Protein AF-A0A8D8CMD6-F1 (afdb_monomer_lite)

Foldseek 3Di:
DDQLPLFLDADDPCLLQAPPLPPDPQSLVSFWKKKKWQAADLDPVCVFQVVQLVLLLSNFFFNFKAFFDPVPQPCNVLCNLQNIGMIITTGSDNVSLVSCQVHQQQPFFLQTGMHIGGQADWDFADQLFKWKKFFDPVPLNCDQSNLVVLLLVQLPHPVWAWRAWADLDSGIIMTGTPHNVSRVSSQVRVCPPPGIHIDRDDPGDTRGNHHCVVCSVVVVVVCVVDVCSSVRGHDPQSSVCSNVSHRRPRPSVRVPNNPSPSVCPVLVVQLVVLLVVLVVLLVVLLVVCVVVVHDSVVLCVVCVVSVVVSSVVSSDDDDDDDDDPDDDDDPPSVVSVVVSVVVVVVVVVVVVVD

InterPro domains:
  IPR035979 RNA-binding domain superfamily [SSF54928] (87-189)

Radius of gyration: 27.75 Å; chains: 1; bounding box: 46×58×87 Å

Sequence (354 aa):
MAQVPARNPKYSAADLWPPGSKDRDFPPAAFFPVYVGNFLCQQRAELVARVQQYFASKGLLARMVFVRSAQNDPFQSYQDKTKLYDCLVYLTRQRDAQDAVKYLHRDKYYGHRLNVFPGRVPQFFDPAKSVQYTIRKHSGSVTEQVLENELVQSSGGSTTVVVCTVKHSQQEAFVEFSDPASMERAIQRGSGLCSVRPGHMDSNQPRQRFLEQHVQSEMMFHITANPRFMFLMPEGAILEALYKGIRPPVWEEWKVDQIDTTRDLRGRKQEKRVKRLARKAIRKVEKKAAKRGLSVRRWRDRFPEVDEEYLEAASGEPILYVRSSGRRESSKYDDLYNLGLEYIAKKWRSKLQR

Organism: Culex pipiens (NCBI:txid7175)

pLDDT: mean 78.73, std 18.66, range [31.44, 98.62]

Structure (mmCIF, N/CA/C/O backbone):
data_AF-A0A8D8CMD6-F1
#
_entry.id   AF-A0A8D8CMD6-F1
#
loop_
_atom_site.group_PDB
_atom_site.id
_atom_site.type_symbol
_atom_site.label_atom_id
_atom_site.label_alt_id
_atom_site.label_comp_id
_atom_site.label_asym_id
_atom_site.label_entity_id
_atom_site.label_seq_id
_atom_site.pdbx_PDB_ins_code
_atom_site.Cartn_x
_atom_site.Cartn_y
_atom_site.Cartn_z
_atom_site.occupancy
_atom_site.B_iso_or_equiv
_atom_site.auth_seq_id
_atom_site.auth_comp_id
_atom_site.auth_asym_id
_atom_site.auth_atom_id
_atom_site.pdbx_PDB_model_num
ATOM 1 N N . MET A 1 1 ? 9.136 -13.415 8.663 1.00 47.16 1 MET A N 1
ATOM 2 C CA . MET A 1 1 ? 8.605 -12.961 7.358 1.00 47.16 1 MET A CA 1
ATOM 3 C C . MET A 1 1 ? 9.513 -13.499 6.270 1.00 47.16 1 MET A C 1
ATOM 5 O O . MET A 1 1 ? 10.718 -13.533 6.494 1.00 47.16 1 MET A O 1
ATOM 9 N N . ALA A 1 2 ? 8.961 -13.958 5.146 1.00 49.88 2 ALA A N 1
ATOM 10 C CA . ALA A 1 2 ? 9.773 -14.429 4.030 1.00 49.88 2 ALA A CA 1
ATOM 11 C C . ALA A 1 2 ? 10.482 -13.226 3.394 1.00 49.88 2 ALA A C 1
ATOM 13 O O . ALA A 1 2 ? 9.823 -12.300 2.930 1.00 49.88 2 ALA A O 1
ATOM 14 N N . GLN A 1 3 ? 11.815 -13.209 3.411 1.00 55.88 3 GLN A N 1
ATOM 15 C CA . GLN A 1 3 ? 12.556 -12.220 2.636 1.00 55.88 3 GLN A CA 1
ATOM 16 C C . GLN A 1 3 ? 12.290 -12.479 1.152 1.00 55.88 3 GLN A C 1
ATOM 18 O O . GLN A 1 3 ? 12.264 -13.638 0.728 1.00 55.88 3 GLN A O 1
ATOM 23 N N . VAL A 1 4 ? 12.119 -11.409 0.365 1.00 60.41 4 VAL A N 1
ATOM 24 C CA . VAL A 1 4 ? 12.252 -11.515 -1.093 1.00 60.41 4 VAL A CA 1
ATOM 25 C C . VAL A 1 4 ? 13.582 -12.231 -1.331 1.00 60.41 4 VAL A C 1
ATOM 27 O O . VAL A 1 4 ? 14.594 -11.772 -0.775 1.00 60.41 4 VAL A O 1
ATOM 30 N N . PRO A 1 5 ? 13.602 -13.353 -2.077 1.00 64.00 5 PRO A N 1
ATOM 31 C CA . PRO A 1 5 ? 14.829 -14.070 -2.374 1.00 64.00 5 PRO A CA 1
ATOM 32 C C . PRO A 1 5 ? 15.896 -13.069 -2.799 1.00 64.00 5 PRO A C 1
ATOM 34 O O . PRO A 1 5 ? 15.575 -12.070 -3.447 1.00 64.00 5 PRO A O 1
ATOM 37 N N . ALA A 1 6 ? 17.157 -13.307 -2.440 1.00 60.16 6 ALA A N 1
ATOM 38 C CA . ALA A 1 6 ? 18.283 -12.511 -2.922 1.00 60.16 6 ALA A CA 1
ATOM 39 C C . ALA A 1 6 ? 18.509 -12.766 -4.421 1.00 60.16 6 ALA A C 1
ATOM 41 O O . ALA A 1 6 ? 19.532 -13.272 -4.862 1.00 60.16 6 ALA A O 1
ATOM 42 N N . ARG A 1 7 ? 17.493 -12.469 -5.222 1.00 62.84 7 ARG A N 1
ATOM 43 C CA . ARG A 1 7 ? 17.585 -12.297 -6.647 1.00 62.84 7 ARG A CA 1
ATOM 44 C C . ARG A 1 7 ? 17.805 -10.819 -6.808 1.00 62.84 7 ARG A C 1
ATOM 46 O O . ARG A 1 7 ? 16.923 -10.021 -6.520 1.00 62.84 7 ARG A O 1
ATOM 53 N N . ASN A 1 8 ? 19.008 -10.476 -7.223 1.00 68.94 8 ASN A N 1
ATOM 54 C CA . ASN A 1 8 ? 19.262 -9.165 -7.767 1.00 68.94 8 ASN A CA 1
ATOM 55 C C . ASN A 1 8 ? 19.255 -9.347 -9.284 1.00 68.94 8 ASN A C 1
ATOM 57 O O . ASN A 1 8 ? 20.320 -9.532 -9.880 1.00 68.94 8 ASN A O 1
ATOM 61 N N . PRO A 1 9 ? 18.063 -9.454 -9.905 1.00 76.50 9 PRO A N 1
ATOM 62 C CA . PRO A 1 9 ? 17.990 -9.611 -11.341 1.00 76.50 9 PRO A CA 1
ATOM 63 C C . PRO A 1 9 ? 18.726 -8.441 -11.983 1.00 76.50 9 PRO A C 1
ATOM 65 O O . PRO A 1 9 ? 18.484 -7.282 -11.654 1.00 76.50 9 PRO A O 1
ATOM 68 N N . LYS A 1 10 ? 19.644 -8.754 -12.893 1.00 85.50 10 LYS A N 1
ATOM 69 C CA . LYS A 1 10 ? 20.297 -7.736 -13.701 1.00 85.50 10 LYS A CA 1
ATOM 70 C C . LYS A 1 10 ? 19.268 -7.214 -14.701 1.00 85.50 10 LYS A C 1
ATOM 72 O O . LYS A 1 10 ? 18.705 -7.996 -15.477 1.00 85.50 10 LYS A O 1
ATOM 77 N N . TYR A 1 11 ? 18.980 -5.922 -14.633 1.00 91.19 11 TYR A N 1
ATOM 78 C CA . TYR A 1 11 ? 18.146 -5.247 -15.622 1.00 91.19 11 TYR A CA 1
ATOM 79 C C . TYR A 1 11 ? 19.024 -4.622 -16.709 1.00 91.19 11 TYR A C 1
ATOM 81 O O . TYR A 1 11 ? 20.227 -4.427 -16.540 1.00 91.19 11 TYR A O 1
ATOM 89 N N . SER A 1 12 ? 18.405 -4.304 -17.831 1.00 89.62 12 SER A N 1
ATOM 90 C CA . SER A 1 12 ? 19.006 -3.638 -18.977 1.00 89.62 12 SER A CA 1
ATOM 91 C C . SER A 1 12 ? 18.074 -2.539 -19.484 1.00 89.62 12 SER A C 1
ATOM 93 O O . SER A 1 12 ? 16.899 -2.487 -19.117 1.00 89.62 12 SER A O 1
ATOM 95 N N . ALA A 1 13 ? 18.570 -1.686 -20.381 1.00 86.94 13 ALA A N 1
ATOM 96 C CA . ALA A 1 13 ? 17.737 -0.673 -21.029 1.00 86.94 13 ALA A CA 1
ATOM 97 C C . ALA A 1 13 ? 16.542 -1.280 -21.791 1.00 86.94 13 ALA A C 1
ATOM 99 O O . ALA A 1 13 ? 15.489 -0.650 -21.873 1.00 86.94 13 ALA A O 1
ATOM 100 N N . ALA A 1 14 ? 16.677 -2.511 -22.298 1.00 86.81 14 ALA A N 1
ATOM 101 C CA . ALA A 1 14 ? 15.591 -3.229 -22.963 1.00 86.81 14 ALA A CA 1
ATOM 102 C C . ALA A 1 14 ? 14.460 -3.605 -21.991 1.00 86.81 14 ALA A C 1
ATOM 104 O O . ALA A 1 14 ? 13.294 -3.587 -22.369 1.00 86.81 14 ALA A O 1
ATOM 105 N N . ASP A 1 15 ? 14.776 -3.872 -20.720 1.00 87.75 15 ASP A N 1
ATOM 106 C CA . ASP A 1 15 ? 13.765 -4.211 -19.714 1.00 87.75 15 ASP A CA 1
ATOM 107 C C . ASP A 1 15 ? 12.862 -3.026 -19.365 1.00 87.75 15 ASP A C 1
ATOM 109 O O . ASP A 1 15 ? 11.740 -3.230 -18.919 1.00 87.75 15 ASP A O 1
ATOM 113 N N . LEU A 1 16 ? 13.298 -1.781 -19.580 1.00 86.56 16 LEU A N 1
ATOM 114 C CA . LEU A 1 16 ? 12.446 -0.610 -19.340 1.00 86.56 16 LEU A CA 1
ATOM 115 C C . LEU A 1 16 ? 11.226 -0.551 -20.266 1.00 86.56 16 LEU A C 1
ATOM 117 O O . LEU A 1 16 ? 10.271 0.167 -19.956 1.00 86.56 16 LEU A O 1
ATOM 121 N N . TRP A 1 17 ? 11.273 -1.277 -21.384 1.00 87.56 17 TRP A N 1
ATOM 122 C CA . TRP A 1 17 ? 10.255 -1.283 -22.424 1.00 87.56 17 TRP A CA 1
ATOM 123 C C . TRP A 1 17 ? 9.984 -2.716 -22.881 1.00 87.56 17 TRP A C 1
ATOM 125 O O . TRP A 1 17 ? 10.569 -3.171 -23.868 1.00 87.56 17 TRP A O 1
ATOM 135 N N . PRO A 1 18 ? 9.102 -3.440 -22.171 1.00 84.06 18 PRO A N 1
ATOM 136 C CA . PRO A 1 18 ? 8.695 -4.774 -22.581 1.00 84.06 18 PRO A CA 1
ATOM 137 C C . PRO A 1 18 ? 8.164 -4.778 -24.026 1.00 84.06 18 PRO A C 1
ATOM 139 O O . PRO A 1 18 ? 7.554 -3.791 -24.456 1.00 84.06 18 PRO A O 1
ATOM 142 N N . PRO A 1 19 ? 8.352 -5.873 -24.787 1.00 79.75 19 PRO A N 1
ATOM 143 C CA . PRO A 1 19 ? 7.885 -5.960 -26.167 1.00 79.75 19 PRO A CA 1
ATOM 144 C C . PRO A 1 19 ? 6.410 -5.563 -26.324 1.00 79.75 19 PRO A C 1
ATOM 146 O O . PRO A 1 19 ? 5.540 -6.023 -25.583 1.00 79.75 19 PRO A O 1
ATOM 149 N N . GLY A 1 20 ? 6.129 -4.701 -27.303 1.00 75.06 20 GLY A N 1
ATOM 150 C CA . GLY A 1 20 ? 4.782 -4.196 -27.575 1.00 75.06 20 GLY A CA 1
ATOM 151 C C . GLY A 1 20 ? 4.333 -3.032 -26.686 1.00 75.06 20 GLY A C 1
ATOM 152 O O . GLY A 1 20 ? 3.164 -2.673 -26.728 1.00 75.06 20 GLY A O 1
ATOM 153 N N . SER A 1 21 ? 5.215 -2.415 -25.893 1.00 76.75 21 SER A N 1
ATOM 154 C CA . SER A 1 21 ? 4.857 -1.247 -25.072 1.00 76.75 21 SER A CA 1
ATOM 155 C C . SER A 1 21 ? 4.596 0.038 -25.864 1.00 76.75 21 SER A C 1
ATOM 157 O O . SER A 1 21 ? 4.011 0.962 -25.314 1.00 76.75 21 SER A O 1
ATOM 159 N N . LYS A 1 22 ? 5.079 0.143 -27.109 1.00 69.50 22 LYS A N 1
ATOM 160 C CA . LYS A 1 22 ? 4.983 1.366 -27.931 1.00 69.50 22 LYS A CA 1
ATOM 161 C C . LYS A 1 22 ? 3.847 1.333 -28.960 1.00 69.50 22 LYS A C 1
ATOM 163 O O . LYS A 1 22 ? 3.336 2.390 -29.300 1.00 69.50 22 LYS A O 1
ATOM 168 N N . ASP A 1 23 ? 3.417 0.140 -29.369 1.00 67.62 23 ASP A N 1
ATOM 169 C CA . ASP A 1 23 ? 2.525 -0.067 -30.522 1.00 67.62 23 ASP A CA 1
ATOM 170 C C . ASP A 1 23 ? 1.131 -0.580 -30.109 1.00 67.62 23 ASP A C 1
ATOM 172 O O . ASP A 1 23 ? 0.481 -1.321 -30.841 1.00 67.62 23 ASP A O 1
ATOM 176 N N . ARG A 1 24 ? 0.684 -0.247 -28.891 1.00 71.81 24 ARG A N 1
ATOM 177 C CA . ARG A 1 24 ? -0.609 -0.677 -28.333 1.00 71.81 24 ARG A CA 1
ATOM 178 C C . ARG A 1 24 ? -1.537 0.505 -28.108 1.00 71.81 24 ARG A C 1
ATOM 180 O O . ARG A 1 24 ? -1.098 1.536 -27.609 1.00 71.81 24 ARG A O 1
ATOM 187 N N . ASP A 1 25 ? -2.834 0.268 -28.295 1.00 83.88 25 ASP A N 1
ATOM 188 C CA . ASP A 1 25 ? -3.904 1.206 -27.916 1.00 83.88 25 ASP A CA 1
ATOM 189 C C . ASP A 1 25 ? -3.892 1.526 -26.414 1.00 83.88 25 ASP A C 1
ATOM 191 O O . ASP A 1 25 ? -4.262 2.615 -25.983 1.00 83.88 25 ASP A O 1
ATOM 195 N N . PHE A 1 26 ? -3.421 0.569 -25.608 1.00 87.38 26 PHE A N 1
ATOM 196 C CA . PHE A 1 26 ? -3.172 0.731 -24.181 1.00 87.38 26 PHE A CA 1
ATOM 197 C C . PHE A 1 26 ? -1.718 0.345 -23.855 1.00 87.38 26 PHE A C 1
ATOM 199 O O . PHE A 1 26 ? -1.449 -0.810 -23.503 1.00 87.38 26 PHE A O 1
ATOM 206 N N . PRO A 1 27 ? -0.758 1.285 -23.962 1.00 87.62 27 PRO A N 1
ATOM 207 C CA . PRO A 1 27 ? 0.662 1.039 -23.687 1.00 87.62 27 PRO A CA 1
ATOM 208 C C . PRO A 1 27 ? 0.964 0.367 -22.330 1.00 87.62 27 PRO A C 1
ATOM 210 O O . PRO A 1 27 ? 1.815 -0.530 -22.294 1.00 87.62 27 PRO A O 1
ATOM 213 N N . PRO A 1 28 ? 0.262 0.692 -21.217 1.00 91.06 28 PRO A N 1
ATOM 214 C CA . PRO A 1 28 ? 0.476 0.023 -19.930 1.00 91.06 28 PRO A CA 1
ATOM 215 C C . PRO A 1 28 ? 0.213 -1.494 -19.943 1.00 91.06 28 PRO A C 1
ATOM 217 O O . PRO A 1 28 ? 0.763 -2.214 -19.107 1.00 91.06 28 PRO A O 1
ATOM 220 N N . ALA A 1 29 ? -0.544 -2.015 -20.920 1.00 91.50 29 ALA A N 1
ATOM 221 C CA . ALA A 1 29 ? -0.814 -3.449 -21.054 1.00 91.50 29 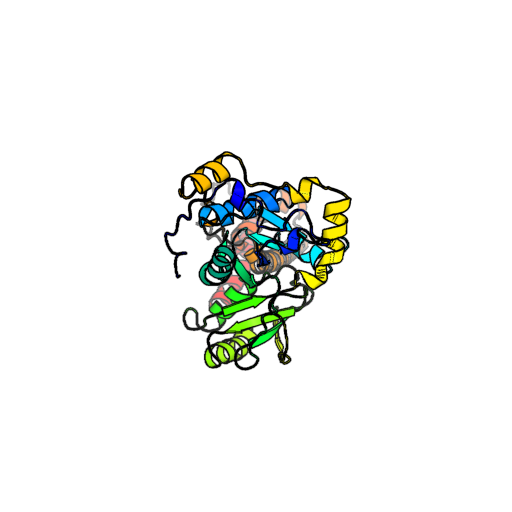ALA A CA 1
ATOM 222 C C . ALA A 1 29 ? 0.456 -4.303 -21.209 1.00 91.50 29 ALA A C 1
ATOM 224 O O . ALA A 1 29 ? 0.442 -5.481 -20.855 1.00 91.50 29 ALA A O 1
ATOM 225 N N . ALA A 1 30 ? 1.541 -3.732 -21.745 1.00 92.31 30 ALA A N 1
ATOM 226 C CA . ALA A 1 30 ? 2.814 -4.434 -21.919 1.00 92.31 30 ALA A CA 1
ATOM 227 C C . ALA A 1 30 ? 3.557 -4.683 -20.593 1.00 92.31 30 ALA A C 1
ATOM 229 O O . ALA A 1 30 ? 4.476 -5.496 -20.538 1.00 92.31 30 ALA A O 1
ATOM 230 N N . PHE A 1 31 ? 3.159 -3.997 -19.522 1.00 94.62 31 PHE A N 1
ATOM 231 C CA . PHE A 1 31 ? 3.740 -4.132 -18.192 1.00 94.62 31 PHE A CA 1
ATOM 232 C C . PHE A 1 31 ? 2.899 -5.060 -17.308 1.00 94.62 31 PHE A C 1
ATOM 234 O O . PHE A 1 31 ? 1.813 -5.517 -17.681 1.00 94.62 31 PHE A O 1
ATOM 241 N N . PHE A 1 32 ? 3.397 -5.327 -16.101 1.00 96.69 32 PHE A N 1
ATOM 242 C CA . PHE A 1 32 ? 2.775 -6.228 -15.133 1.00 96.69 32 PHE A CA 1
ATOM 243 C C . PHE A 1 32 ? 2.362 -5.443 -13.880 1.00 96.69 32 PHE A C 1
ATOM 245 O O . PHE A 1 32 ? 3.193 -5.223 -12.996 1.00 96.69 32 PHE A O 1
ATOM 252 N N . PRO A 1 33 ? 1.105 -4.965 -13.803 1.00 97.75 33 PRO A N 1
ATOM 253 C CA . PRO A 1 33 ? 0.641 -4.149 -12.695 1.00 97.75 33 PRO A CA 1
ATOM 254 C C . PRO A 1 33 ? 0.417 -4.979 -11.435 1.00 97.75 33 PRO A C 1
ATOM 256 O O . PRO A 1 33 ? -0.160 -6.070 -11.460 1.00 97.75 33 PRO A O 1
ATOM 259 N N . VAL A 1 34 ? 0.793 -4.392 -10.309 1.00 98.56 34 VAL A N 1
ATOM 260 C CA . VAL A 1 34 ? 0.505 -4.870 -8.961 1.00 98.56 34 VAL A CA 1
ATOM 261 C C . VAL A 1 34 ? -0.226 -3.755 -8.225 1.00 98.56 34 VAL A C 1
ATOM 263 O O . VAL A 1 34 ? 0.218 -2.610 -8.221 1.00 98.56 34 VAL A O 1
ATOM 266 N N . TYR A 1 35 ? -1.360 -4.076 -7.616 1.00 98.62 35 TYR A N 1
ATOM 267 C CA . TYR A 1 35 ? -2.055 -3.172 -6.711 1.00 98.62 35 TYR A CA 1
ATOM 268 C C . TYR A 1 35 ? -1.304 -3.116 -5.385 1.00 98.62 35 TYR A C 1
ATOM 270 O O . TYR A 1 35 ? -1.018 -4.158 -4.793 1.00 98.62 35 TYR A O 1
ATOM 278 N N . VAL A 1 36 ? -1.018 -1.905 -4.920 1.00 98.50 36 VAL A N 1
ATOM 279 C CA . VAL A 1 36 ? -0.417 -1.634 -3.617 1.00 98.50 36 VAL A CA 1
ATOM 280 C C . VAL A 1 36 ? -1.350 -0.709 -2.863 1.00 98.50 36 VAL A C 1
ATOM 282 O O . VAL A 1 36 ? -1.613 0.401 -3.319 1.00 98.50 36 VAL A O 1
ATOM 285 N N . GLY A 1 37 ? -1.832 -1.160 -1.711 1.00 97.00 37 GLY A N 1
ATOM 286 C CA . GLY A 1 37 ? -2.630 -0.360 -0.796 1.00 97.00 37 GLY A CA 1
ATOM 287 C C . GLY A 1 37 ? -1.973 -0.196 0.566 1.00 97.00 37 GLY A C 1
ATOM 288 O O . GLY A 1 37 ? -1.081 -0.964 0.942 1.00 97.00 37 GLY A O 1
ATOM 289 N N . ASN A 1 38 ? -2.471 0.788 1.317 1.00 95.69 38 ASN A N 1
ATOM 290 C CA . ASN A 1 38 ? -1.984 1.148 2.654 1.00 95.69 38 ASN A CA 1
ATOM 291 C C . ASN A 1 38 ? -0.526 1.665 2.661 1.00 95.69 38 ASN A C 1
ATOM 293 O O . ASN A 1 38 ? 0.214 1.436 3.617 1.00 95.69 38 ASN A O 1
ATOM 297 N N . PHE A 1 39 ? -0.095 2.347 1.592 1.00 97.06 39 PHE A N 1
ATOM 298 C CA . PHE A 1 39 ? 1.260 2.894 1.483 1.00 97.06 39 PHE A CA 1
ATOM 299 C C . PHE A 1 39 ? 1.336 4.301 2.094 1.00 97.06 39 PHE A C 1
ATOM 301 O O . PHE A 1 39 ? 0.710 5.233 1.585 1.00 97.06 39 PHE A O 1
ATOM 308 N N . LEU A 1 40 ? 2.091 4.471 3.185 1.00 95.12 40 LEU A N 1
ATOM 309 C CA . LEU A 1 40 ? 2.201 5.752 3.894 1.00 95.12 40 LEU A CA 1
ATOM 310 C C . LEU A 1 40 ? 3.090 6.753 3.141 1.00 95.12 40 LEU A C 1
ATOM 312 O O . LEU A 1 40 ? 4.261 6.495 2.913 1.00 95.12 40 LEU A O 1
ATOM 316 N N . CYS A 1 41 ? 2.592 7.941 2.812 1.00 94.50 41 CYS A N 1
ATOM 317 C CA . CYS A 1 41 ? 3.413 8.986 2.201 1.00 94.50 41 CYS A CA 1
ATOM 318 C C . CYS A 1 41 ? 2.979 10.385 2.652 1.00 94.50 41 CYS A C 1
ATOM 320 O O . CYS A 1 41 ? 1.907 10.863 2.299 1.00 94.50 41 CYS A O 1
ATOM 322 N N . GLN A 1 42 ? 3.811 11.088 3.422 1.00 91.88 42 GLN A N 1
ATOM 323 C CA . GLN A 1 42 ? 3.417 12.389 3.984 1.00 91.88 42 GLN A CA 1
ATOM 324 C C . GLN A 1 42 ? 3.062 13.418 2.899 1.00 91.88 42 GLN A C 1
ATOM 326 O O . GLN A 1 42 ? 2.065 14.138 3.016 1.00 91.88 42 GLN A O 1
ATOM 331 N N . GLN A 1 43 ? 3.843 13.436 1.818 1.00 91.62 43 GLN A N 1
ATOM 332 C CA . GLN A 1 43 ? 3.659 14.332 0.685 1.00 91.62 43 GLN A CA 1
ATOM 333 C C . GLN A 1 43 ? 3.260 13.543 -0.559 1.00 91.62 43 GLN A C 1
ATOM 335 O O . GLN A 1 43 ? 4.063 12.810 -1.125 1.00 91.62 43 GLN A O 1
ATOM 340 N N . ARG A 1 44 ? 2.029 13.738 -1.044 1.00 90.00 44 ARG A N 1
ATOM 341 C CA . ARG A 1 44 ? 1.521 13.016 -2.223 1.00 90.00 44 ARG A CA 1
ATOM 342 C C . ARG A 1 44 ? 2.385 13.214 -3.475 1.00 90.00 44 ARG A C 1
ATOM 344 O O . ARG A 1 44 ? 2.489 12.297 -4.280 1.00 90.00 44 ARG A O 1
ATOM 351 N N . ALA A 1 45 ? 3.013 14.381 -3.627 1.00 91.50 45 ALA A N 1
ATOM 352 C CA . ALA A 1 45 ? 3.918 14.667 -4.740 1.00 91.50 45 ALA A CA 1
ATOM 353 C C . ALA A 1 45 ? 5.147 13.735 -4.768 1.00 91.50 45 ALA A C 1
ATOM 355 O O . ALA A 1 45 ? 5.652 13.429 -5.844 1.00 91.50 45 ALA A O 1
ATOM 356 N N . GLU A 1 46 ? 5.587 13.230 -3.611 1.00 93.62 46 GLU A N 1
ATOM 357 C CA . GLU A 1 46 ? 6.709 12.290 -3.500 1.00 93.62 46 GLU A CA 1
ATOM 358 C C . GLU A 1 46 ? 6.289 10.823 -3.684 1.00 93.62 46 GLU A C 1
ATOM 360 O O . GLU A 1 46 ? 7.150 9.951 -3.790 1.00 93.62 46 GLU A O 1
ATOM 365 N N . LEU A 1 47 ? 4.984 10.519 -3.722 1.00 94.19 47 LEU A N 1
ATOM 366 C CA . LEU A 1 47 ? 4.466 9.148 -3.650 1.00 94.19 47 LEU A CA 1
ATOM 367 C C . LEU A 1 47 ? 5.065 8.232 -4.723 1.00 94.19 47 LEU A C 1
ATOM 369 O O . LEU A 1 47 ? 5.489 7.123 -4.409 1.00 94.19 47 LEU A O 1
ATOM 373 N N . VAL A 1 48 ? 5.152 8.704 -5.969 1.00 94.12 48 VAL A N 1
ATOM 374 C CA . VAL A 1 48 ? 5.739 7.935 -7.079 1.00 94.12 48 VAL A CA 1
ATOM 375 C C . VAL A 1 48 ? 7.193 7.565 -6.776 1.00 94.12 48 VAL A C 1
ATOM 377 O O . VAL A 1 48 ? 7.549 6.389 -6.844 1.00 94.12 48 VAL A O 1
ATOM 380 N N . ALA A 1 49 ? 8.009 8.545 -6.378 1.00 94.12 49 ALA A N 1
ATOM 381 C CA . ALA A 1 49 ? 9.422 8.337 -6.076 1.00 94.12 49 ALA A CA 1
ATOM 382 C C . ALA A 1 49 ? 9.613 7.407 -4.867 1.00 94.12 49 ALA A C 1
ATOM 384 O O . ALA A 1 49 ? 10.428 6.488 -4.921 1.00 94.12 49 ALA A O 1
ATOM 385 N N . ARG A 1 50 ? 8.816 7.579 -3.803 1.00 95.31 50 ARG A N 1
ATOM 386 C CA . ARG A 1 50 ? 8.871 6.741 -2.591 1.00 95.31 50 ARG A CA 1
ATOM 387 C C . ARG A 1 50 ? 8.477 5.293 -2.868 1.00 95.31 50 ARG A C 1
ATOM 389 O O . ARG A 1 50 ? 9.122 4.378 -2.359 1.00 95.31 50 ARG A O 1
ATOM 396 N N . VAL A 1 51 ? 7.455 5.070 -3.693 1.00 96.56 51 VAL A N 1
ATOM 397 C CA . VAL A 1 51 ? 7.063 3.722 -4.125 1.00 96.56 51 VAL A CA 1
ATOM 398 C C . VAL A 1 51 ? 8.175 3.095 -4.966 1.00 96.56 51 VAL A C 1
ATOM 400 O O . VAL A 1 51 ? 8.576 1.967 -4.689 1.00 96.56 51 VAL A O 1
ATOM 403 N N . GLN A 1 52 ? 8.736 3.819 -5.939 1.00 95.19 52 GLN A N 1
ATOM 404 C CA . GLN A 1 52 ? 9.854 3.317 -6.746 1.00 95.19 52 GLN A CA 1
ATOM 405 C C . GLN A 1 52 ? 11.074 2.965 -5.885 1.00 95.19 52 GLN A C 1
ATOM 407 O O . GLN A 1 52 ? 11.634 1.883 -6.040 1.00 95.19 52 GLN A O 1
ATOM 412 N N . GLN A 1 53 ? 11.442 3.829 -4.938 1.00 94.62 53 GLN A N 1
ATOM 413 C CA . GLN A 1 53 ? 12.508 3.598 -3.961 1.00 94.62 53 GLN A CA 1
ATOM 414 C C . GLN A 1 53 ? 12.251 2.353 -3.105 1.00 94.62 53 GLN A C 1
ATOM 416 O O . GLN A 1 53 ? 13.145 1.519 -2.946 1.00 94.62 53 GLN A O 1
ATOM 421 N N . TYR A 1 54 ? 11.027 2.188 -2.593 1.00 95.75 54 TYR A N 1
ATOM 422 C CA . TYR A 1 54 ? 10.649 1.011 -1.817 1.00 95.75 54 TYR A CA 1
ATOM 423 C C . TYR A 1 54 ? 10.790 -0.271 -2.646 1.00 95.75 54 TYR A C 1
ATOM 425 O O . TYR A 1 54 ? 11.481 -1.191 -2.215 1.00 95.75 54 TYR A O 1
ATOM 433 N N . PHE A 1 55 ? 10.224 -0.336 -3.853 1.00 95.50 55 PHE A N 1
ATOM 434 C CA . PHE A 1 55 ? 10.351 -1.518 -4.717 1.00 95.50 55 PHE A CA 1
ATOM 435 C C . PHE A 1 55 ? 11.807 -1.786 -5.118 1.00 95.50 55 PHE A C 1
ATOM 437 O O . PHE A 1 55 ? 12.261 -2.932 -5.076 1.00 95.50 55 PHE A O 1
ATOM 444 N N . ALA A 1 56 ? 12.574 -0.738 -5.410 1.00 93.31 56 ALA A N 1
ATOM 445 C CA . ALA A 1 56 ? 13.978 -0.870 -5.757 1.00 93.31 56 ALA A CA 1
ATOM 446 C C . ALA A 1 56 ? 14.824 -1.401 -4.590 1.00 93.31 56 ALA A C 1
ATOM 448 O O . ALA A 1 56 ? 15.683 -2.251 -4.816 1.00 93.31 56 ALA A O 1
ATOM 449 N N . SER A 1 57 ? 14.535 -1.012 -3.339 1.00 92.25 57 SER A N 1
ATOM 450 C CA . SER A 1 57 ? 15.183 -1.591 -2.144 1.00 92.25 57 SER A CA 1
ATOM 451 C C . SER A 1 57 ? 14.987 -3.113 -2.039 1.00 92.25 57 SER A C 1
ATOM 453 O O . SER A 1 57 ? 15.811 -3.831 -1.469 1.00 92.25 57 SER A O 1
ATOM 455 N N . LYS A 1 58 ? 13.908 -3.629 -2.643 1.00 92.25 58 LYS A N 1
ATOM 456 C CA . LYS A 1 58 ? 13.588 -5.059 -2.734 1.00 92.25 58 LYS A CA 1
ATOM 457 C C . LYS A 1 58 ? 14.186 -5.731 -3.977 1.00 92.25 58 LYS A C 1
ATOM 459 O O . LYS A 1 58 ? 14.006 -6.933 -4.146 1.00 92.25 58 LYS A O 1
ATOM 464 N N . GLY A 1 59 ? 14.908 -4.986 -4.818 1.00 91.62 59 GLY A N 1
ATOM 465 C CA . GLY A 1 59 ? 15.488 -5.454 -6.081 1.00 91.62 59 GLY A CA 1
ATOM 466 C C . GLY A 1 59 ? 14.511 -5.462 -7.264 1.00 91.62 59 GLY A C 1
ATOM 467 O O . GLY A 1 59 ? 14.800 -6.085 -8.287 1.00 91.62 59 GLY A O 1
ATOM 468 N N . LEU A 1 60 ? 13.357 -4.799 -7.141 1.00 93.56 60 LEU A N 1
ATOM 469 C CA . LEU A 1 60 ? 12.296 -4.804 -8.149 1.00 93.56 60 LEU A CA 1
ATOM 470 C C . LEU A 1 60 ? 12.261 -3.481 -8.922 1.00 93.56 60 LEU A C 1
ATOM 472 O O . LEU A 1 60 ? 12.245 -2.403 -8.326 1.00 93.56 60 LEU A O 1
ATOM 476 N N . LEU A 1 61 ? 12.207 -3.556 -10.254 1.00 93.75 61 LEU A N 1
ATOM 477 C CA . LEU A 1 61 ? 12.142 -2.380 -11.121 1.00 93.75 61 LEU A CA 1
ATOM 478 C C . LEU A 1 61 ? 10.690 -1.925 -11.338 1.00 93.75 61 LEU A C 1
ATOM 480 O O . LEU A 1 61 ? 10.005 -2.367 -12.262 1.00 93.75 61 LEU A O 1
ATOM 484 N N . ALA A 1 62 ? 10.232 -1.006 -10.487 1.00 94.75 62 ALA A N 1
ATOM 485 C CA . ALA A 1 62 ? 8.964 -0.297 -10.657 1.00 94.75 62 ALA A CA 1
ATOM 486 C C . ALA A 1 62 ? 9.105 0.813 -11.703 1.00 94.75 62 ALA A C 1
ATOM 488 O O . ALA A 1 62 ? 9.723 1.849 -11.455 1.00 94.75 62 ALA A O 1
ATOM 489 N N . ARG A 1 63 ? 8.521 0.601 -12.885 1.00 92.19 63 ARG A N 1
ATOM 490 C CA . ARG A 1 63 ? 8.630 1.541 -14.000 1.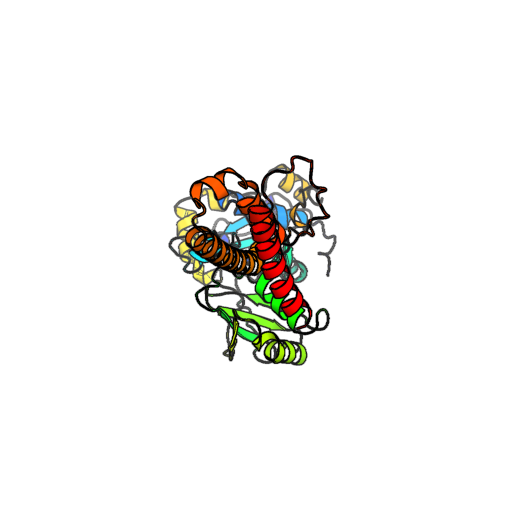00 92.19 63 ARG A CA 1
ATOM 491 C C . ARG A 1 63 ? 7.652 2.694 -13.847 1.00 92.19 63 ARG A C 1
ATOM 493 O O . ARG A 1 63 ? 8.068 3.842 -13.818 1.00 92.19 63 ARG A O 1
ATOM 500 N N . MET A 1 64 ? 6.367 2.398 -13.705 1.00 92.38 64 MET A N 1
ATOM 501 C CA . MET A 1 64 ? 5.331 3.420 -13.554 1.00 92.38 64 MET A CA 1
ATOM 502 C C . MET A 1 64 ? 4.541 3.185 -12.277 1.00 92.38 64 MET A C 1
ATOM 504 O O . MET A 1 64 ? 4.313 2.045 -11.876 1.00 92.38 64 MET A O 1
ATOM 508 N N . VAL A 1 65 ? 4.095 4.272 -11.657 1.00 95.31 65 VAL A N 1
ATOM 509 C CA . VAL A 1 65 ? 3.193 4.232 -10.507 1.00 95.31 65 VAL A CA 1
ATOM 510 C C . VAL A 1 65 ? 1.984 5.079 -10.861 1.00 95.31 65 VAL A C 1
ATOM 512 O O . VAL A 1 65 ? 2.094 6.290 -11.041 1.00 95.31 65 VAL A O 1
ATOM 515 N N . PHE A 1 66 ? 0.836 4.430 -11.001 1.00 95.19 66 PHE A N 1
ATOM 516 C CA . PHE A 1 66 ? -0.432 5.096 -11.234 1.00 95.19 66 PHE A CA 1
ATOM 517 C C . PHE A 1 66 ? -1.170 5.279 -9.913 1.00 95.19 66 PHE A C 1
ATOM 519 O O . PHE A 1 66 ? -1.428 4.313 -9.196 1.00 95.19 66 PHE A O 1
ATOM 526 N N . VAL A 1 67 ? -1.552 6.516 -9.627 1.00 93.38 67 VAL A N 1
ATOM 527 C CA . VAL A 1 67 ? -2.354 6.894 -8.464 1.00 93.38 67 VAL A CA 1
ATOM 528 C C . VAL A 1 67 ? -3.624 7.524 -9.009 1.00 93.38 67 VAL A C 1
ATOM 530 O O . VAL A 1 67 ? -3.535 8.410 -9.860 1.00 93.38 67 VAL A O 1
ATOM 533 N N . ARG A 1 68 ? -4.792 7.089 -8.531 1.00 91.62 68 ARG A N 1
ATOM 534 C CA . ARG A 1 68 ? -6.064 7.676 -8.969 1.00 91.62 68 ARG A CA 1
ATOM 535 C C . ARG A 1 68 ? -6.096 9.168 -8.657 1.00 91.62 68 ARG A C 1
ATOM 537 O O . ARG A 1 68 ? -5.566 9.614 -7.636 1.00 91.62 68 ARG A O 1
ATOM 544 N N . SER A 1 69 ? -6.700 9.944 -9.542 1.00 83.50 69 SER A N 1
ATOM 545 C CA . SER A 1 69 ? -6.911 11.374 -9.354 1.00 83.50 69 SER A CA 1
ATOM 546 C C . SER A 1 69 ? -7.939 11.638 -8.253 1.00 83.50 69 SER A C 1
ATOM 548 O O . SER A 1 69 ? -8.865 10.860 -8.020 1.00 83.50 69 SER A O 1
ATOM 550 N N . ALA A 1 70 ? -7.803 12.789 -7.593 1.00 77.69 70 ALA A N 1
ATOM 551 C CA . ALA A 1 70 ? -8.677 13.167 -6.486 1.00 77.69 70 ALA A CA 1
ATOM 552 C C . ALA A 1 70 ? -10.159 13.305 -6.877 1.00 77.69 70 ALA A C 1
ATOM 554 O O . ALA A 1 70 ? -11.029 13.157 -6.027 1.00 77.69 70 ALA A O 1
ATOM 555 N N . GLN A 1 71 ? -10.438 13.593 -8.151 1.00 76.56 71 GLN A N 1
ATOM 556 C CA . GLN A 1 71 ? -11.795 13.776 -8.669 1.00 76.56 71 GLN A CA 1
ATOM 557 C C . GLN A 1 71 ? -12.524 12.442 -8.872 1.00 76.56 71 GLN A C 1
ATOM 559 O O . GLN A 1 71 ? -13.740 12.388 -8.721 1.00 76.56 71 GLN A O 1
ATOM 564 N N . ASN A 1 72 ? -11.787 11.368 -9.168 1.00 78.19 72 ASN A N 1
ATOM 565 C CA . ASN A 1 72 ? -12.363 10.068 -9.515 1.00 78.19 72 ASN A CA 1
ATOM 566 C C . ASN A 1 72 ? -12.284 9.043 -8.374 1.00 78.19 72 ASN A C 1
ATOM 568 O O . ASN A 1 72 ? -12.850 7.953 -8.491 1.00 78.19 72 ASN A O 1
ATOM 572 N N . ASP A 1 73 ? -11.590 9.358 -7.278 1.00 83.31 73 ASP A N 1
ATOM 573 C CA . ASP A 1 73 ? -11.432 8.461 -6.136 1.00 83.31 73 ASP A CA 1
ATOM 574 C C . ASP A 1 73 ? -12.382 8.833 -4.974 1.00 83.31 73 ASP A C 1
ATOM 576 O O . ASP A 1 73 ? -12.116 9.780 -4.226 1.00 83.31 73 ASP A O 1
ATOM 580 N N . PRO A 1 74 ? -13.471 8.071 -4.740 1.00 82.62 74 PRO A N 1
ATOM 581 C CA . PRO A 1 74 ? -14.396 8.336 -3.633 1.00 82.62 74 PRO A CA 1
ATOM 582 C C . PRO A 1 74 ? -13.733 8.168 -2.256 1.00 82.62 74 PRO A C 1
ATOM 584 O O . PRO A 1 74 ? -14.222 8.684 -1.247 1.00 82.62 74 PRO A O 1
ATOM 587 N N . PHE A 1 75 ? -12.599 7.468 -2.197 1.00 87.06 75 PHE A N 1
ATOM 588 C CA . PHE A 1 75 ? -11.831 7.226 -0.985 1.00 87.06 75 PHE A CA 1
ATOM 589 C C . PHE A 1 75 ? -10.713 8.258 -0.769 1.00 87.06 75 PHE A C 1
ATOM 591 O O . PHE A 1 75 ? -10.029 8.235 0.258 1.00 87.06 75 PHE A O 1
ATOM 598 N N . GLN A 1 76 ? -10.562 9.221 -1.681 1.00 87.88 76 GLN A N 1
ATOM 599 C CA . GLN A 1 76 ? -9.520 10.244 -1.648 1.00 87.88 76 GLN A CA 1
ATOM 600 C C . GLN A 1 76 ? -9.466 11.008 -0.322 1.00 87.88 76 GLN A C 1
ATOM 602 O O . GLN A 1 76 ? -8.405 11.163 0.281 1.00 87.88 76 GLN A O 1
ATOM 607 N N . SER A 1 77 ? -10.625 11.446 0.176 1.00 87.56 77 SER A N 1
ATOM 608 C CA . SER A 1 77 ? -10.702 12.234 1.413 1.00 87.56 77 SER A CA 1
ATOM 609 C C . SER A 1 77 ? -10.191 11.480 2.644 1.00 87.56 77 SER A C 1
ATOM 611 O O . SER A 1 77 ? -9.797 12.110 3.625 1.00 87.56 77 SER A O 1
ATOM 613 N N . TYR A 1 78 ? -10.213 10.144 2.617 1.00 88.62 78 TYR A N 1
ATOM 614 C CA . TYR A 1 78 ? -9.572 9.326 3.637 1.00 88.62 78 TYR A CA 1
ATOM 615 C C . TYR A 1 78 ? -8.060 9.280 3.419 1.00 88.62 78 TYR A C 1
ATOM 617 O O . TYR A 1 78 ? -7.327 9.594 4.354 1.00 88.62 78 TYR A O 1
ATOM 625 N N . GLN A 1 79 ? -7.608 8.969 2.198 1.00 91.44 79 GLN A N 1
ATOM 626 C CA . GLN A 1 79 ? -6.181 8.863 1.865 1.00 91.44 79 GLN A CA 1
ATOM 627 C C . GLN A 1 79 ? -5.426 10.165 2.166 1.00 91.44 79 GLN A C 1
ATOM 629 O O . GLN A 1 79 ? -4.351 10.131 2.753 1.00 91.44 79 GLN A O 1
ATOM 634 N N . ASP A 1 80 ? -6.016 11.332 1.887 1.00 89.00 80 ASP A N 1
ATOM 635 C CA . ASP A 1 80 ? -5.387 12.621 2.202 1.00 89.00 80 ASP A CA 1
ATOM 636 C C . ASP A 1 80 ? -5.301 12.902 3.707 1.00 89.00 80 ASP A C 1
ATOM 638 O O . ASP A 1 80 ? -4.379 13.594 4.149 1.00 89.00 80 ASP A O 1
ATOM 642 N N . LYS A 1 81 ? -6.251 12.391 4.502 1.00 88.00 81 LYS A N 1
ATOM 643 C CA . LYS A 1 81 ? -6.264 12.559 5.964 1.00 88.00 81 LYS A CA 1
ATOM 644 C C . LYS A 1 81 ? -5.287 11.619 6.653 1.00 88.00 81 LYS A C 1
ATOM 646 O O . LYS A 1 81 ? -4.634 12.032 7.604 1.00 88.00 81 LYS A O 1
ATOM 651 N N . THR A 1 82 ? -5.220 10.366 6.212 1.00 89.25 82 THR A N 1
ATOM 652 C CA . THR A 1 82 ? -4.363 9.337 6.816 1.00 89.25 82 THR A CA 1
ATOM 653 C C . THR A 1 82 ? -2.979 9.271 6.191 1.00 89.25 82 THR A C 1
ATOM 655 O O . THR A 1 82 ? -2.092 8.661 6.774 1.00 89.25 82 THR A O 1
ATOM 658 N N . LYS A 1 83 ? -2.794 9.896 5.022 1.00 93.50 83 LYS A N 1
ATOM 659 C CA . LYS A 1 83 ? -1.590 9.795 4.190 1.00 93.50 83 LYS A CA 1
ATOM 660 C C . LYS A 1 83 ? -1.298 8.367 3.721 1.00 93.50 83 LYS A C 1
ATOM 662 O O . LYS A 1 83 ? -0.167 8.077 3.351 1.00 93.50 83 LYS A O 1
ATOM 667 N N . LEU A 1 84 ? -2.302 7.490 3.728 1.00 94.06 84 LEU A N 1
ATOM 668 C CA . LEU A 1 84 ? -2.208 6.108 3.262 1.00 94.06 84 LEU A CA 1
ATOM 669 C C . LEU A 1 84 ? -2.837 6.023 1.880 1.00 94.06 84 LEU A C 1
ATOM 671 O O . LEU A 1 84 ? -4.044 6.221 1.753 1.00 94.06 84 LEU A O 1
ATOM 675 N N . TYR A 1 85 ? -2.028 5.735 0.867 1.00 95.75 85 TYR A N 1
ATOM 676 C CA . TYR A 1 85 ? -2.464 5.752 -0.523 1.00 95.75 85 TYR A CA 1
ATOM 677 C C . TYR A 1 85 ? -2.529 4.362 -1.135 1.00 95.75 85 TYR A C 1
ATOM 679 O O . TYR A 1 85 ? -1.820 3.440 -0.719 1.00 95.75 85 TYR A O 1
ATOM 687 N N . ASP A 1 86 ? -3.357 4.267 -2.171 1.00 96.31 86 ASP A N 1
ATOM 688 C CA . ASP A 1 86 ? -3.372 3.141 -3.092 1.00 96.31 86 ASP A CA 1
ATOM 689 C C . ASP A 1 86 ? -2.828 3.525 -4.459 1.00 96.31 86 ASP A C 1
ATOM 691 O O . ASP A 1 86 ? -3.054 4.629 -4.960 1.00 96.31 86 ASP A O 1
ATOM 695 N N . CYS A 1 87 ? -2.172 2.572 -5.107 1.00 97.31 87 CYS A N 1
ATOM 696 C CA . CYS A 1 87 ? -1.653 2.747 -6.450 1.00 97.31 87 CYS A CA 1
ATOM 697 C C . CYS A 1 87 ? -1.567 1.421 -7.213 1.00 97.31 87 CYS A C 1
ATOM 699 O O . CYS A 1 87 ? -1.602 0.335 -6.631 1.00 97.31 87 CYS A O 1
ATOM 701 N N . LEU A 1 88 ? -1.439 1.522 -8.536 1.00 98.06 88 LEU A N 1
ATOM 702 C CA . LEU A 1 88 ? -0.954 0.432 -9.379 1.00 98.06 88 LEU A CA 1
ATOM 703 C C . LEU A 1 88 ? 0.521 0.675 -9.682 1.00 98.06 88 LEU A C 1
ATOM 705 O O . LEU A 1 88 ? 0.889 1.722 -10.214 1.00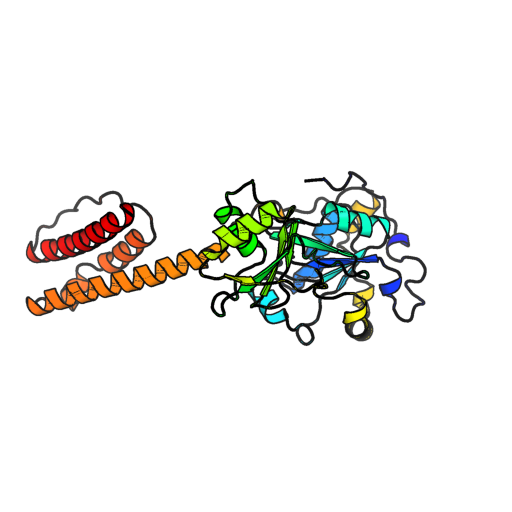 98.06 88 LEU A O 1
ATOM 709 N N . VAL A 1 89 ? 1.353 -0.307 -9.365 1.00 97.94 89 VAL A N 1
ATOM 710 C CA . VAL A 1 89 ? 2.786 -0.309 -9.646 1.00 97.94 89 VAL A CA 1
ATOM 711 C C . VAL A 1 89 ? 3.039 -1.224 -10.832 1.00 97.94 89 VAL A C 1
ATOM 713 O O . VAL A 1 89 ? 2.789 -2.425 -10.764 1.00 97.94 89 VAL A O 1
ATOM 716 N N . TYR A 1 90 ? 3.524 -0.654 -11.926 1.00 96.81 90 TYR A N 1
ATOM 717 C CA . TYR A 1 90 ? 3.810 -1.361 -13.167 1.00 96.81 90 TYR A CA 1
ATOM 718 C C . TYR A 1 90 ? 5.252 -1.842 -13.173 1.00 96.81 90 TYR A C 1
ATOM 720 O O . TYR A 1 90 ? 6.191 -1.046 -13.276 1.00 96.81 90 TYR A O 1
ATOM 728 N N . LEU A 1 91 ? 5.414 -3.156 -13.065 1.00 96.12 91 LEU A N 1
ATOM 729 C CA . LEU A 1 91 ? 6.706 -3.822 -13.130 1.00 96.12 91 LEU A CA 1
ATOM 730 C C . LEU A 1 91 ? 7.005 -4.243 -14.567 1.00 96.12 91 LEU A C 1
ATOM 732 O O . LEU A 1 91 ? 6.102 -4.481 -15.373 1.00 96.12 91 LEU A O 1
ATOM 736 N N . THR A 1 92 ? 8.290 -4.322 -14.891 1.00 93.69 92 THR A N 1
ATOM 737 C CA . THR A 1 92 ? 8.752 -4.614 -16.250 1.00 93.69 92 THR A CA 1
ATOM 738 C C . THR A 1 92 ? 8.736 -6.101 -16.588 1.00 93.69 92 THR A C 1
ATOM 740 O O . THR A 1 92 ? 8.601 -6.462 -17.754 1.00 93.69 92 THR A O 1
ATOM 743 N N . ARG A 1 93 ? 8.824 -6.982 -15.585 1.00 93.62 93 ARG A N 1
ATOM 744 C CA . ARG A 1 93 ? 8.822 -8.439 -15.768 1.00 93.62 93 ARG A CA 1
ATOM 745 C C . ARG A 1 93 ? 7.687 -9.093 -14.987 1.00 93.62 93 ARG A C 1
ATOM 747 O O . ARG A 1 93 ? 7.410 -8.740 -13.843 1.00 93.62 93 ARG A O 1
ATOM 754 N N . GLN A 1 94 ? 7.079 -10.122 -15.580 1.00 94.69 94 GLN A N 1
ATOM 755 C CA . GLN A 1 94 ? 5.992 -10.879 -14.950 1.00 94.69 94 GLN A CA 1
ATOM 756 C C . GLN A 1 94 ? 6.423 -11.516 -13.629 1.00 94.69 94 GLN A C 1
ATOM 758 O O . GLN A 1 94 ? 5.673 -11.519 -12.655 1.00 94.69 94 GLN A O 1
ATOM 763 N N . ARG A 1 95 ? 7.650 -12.043 -13.601 1.00 93.69 95 ARG A N 1
ATOM 764 C CA . ARG A 1 95 ? 8.223 -12.680 -12.417 1.00 93.69 95 ARG A CA 1
ATOM 765 C C . ARG A 1 95 ? 8.354 -11.704 -11.251 1.00 93.69 95 ARG A C 1
ATOM 767 O O . ARG A 1 95 ? 8.007 -12.066 -10.136 1.00 93.69 95 ARG A O 1
ATOM 774 N N . ASP A 1 96 ? 8.775 -10.471 -11.520 1.00 95.12 96 ASP A N 1
ATOM 775 C CA . ASP A 1 96 ? 8.915 -9.436 -10.492 1.00 95.12 96 ASP A CA 1
ATOM 776 C C . ASP A 1 96 ? 7.551 -9.094 -9.883 1.00 95.12 96 ASP A C 1
ATOM 778 O O . ASP A 1 96 ? 7.445 -8.902 -8.675 1.00 95.12 96 ASP A O 1
ATOM 782 N N . ALA A 1 97 ? 6.486 -9.085 -10.694 1.00 96.88 97 ALA A N 1
ATOM 783 C CA . ALA A 1 97 ? 5.120 -8.896 -10.207 1.00 96.88 97 ALA A CA 1
ATOM 784 C C . ALA A 1 97 ? 4.627 -10.061 -9.342 1.00 96.88 97 ALA A C 1
ATOM 786 O O . ALA A 1 97 ? 4.000 -9.836 -8.306 1.00 96.88 97 ALA A O 1
ATOM 787 N N . GLN A 1 98 ? 4.945 -11.299 -9.720 1.00 96.31 98 GLN A N 1
ATOM 788 C CA . GLN A 1 98 ? 4.641 -12.477 -8.903 1.00 96.31 98 GLN A CA 1
ATOM 789 C C . GLN A 1 98 ? 5.398 -12.444 -7.569 1.00 96.31 98 GLN A C 1
ATOM 791 O O . GLN A 1 98 ? 4.803 -12.684 -6.517 1.00 96.31 98 GLN A O 1
ATOM 796 N N . ASP A 1 99 ? 6.687 -12.099 -7.600 1.00 95.06 99 ASP A N 1
ATOM 797 C CA . ASP A 1 99 ? 7.521 -11.979 -6.406 1.00 95.06 99 ASP A CA 1
ATOM 798 C C . ASP A 1 99 ? 7.033 -10.826 -5.509 1.00 95.06 99 ASP A C 1
ATOM 800 O O . ASP A 1 99 ? 6.924 -11.000 -4.295 1.00 95.06 99 ASP A O 1
ATOM 804 N N . ALA A 1 100 ? 6.639 -9.683 -6.081 1.00 96.88 100 ALA A N 1
ATOM 805 C CA . ALA A 1 100 ? 6.045 -8.578 -5.330 1.00 96.88 100 ALA A CA 1
ATOM 806 C C . ALA A 1 100 ? 4.796 -9.021 -4.556 1.00 96.88 100 ALA A C 1
ATOM 808 O O . ALA A 1 100 ? 4.712 -8.813 -3.347 1.00 96.88 100 ALA A O 1
ATOM 809 N N . VAL A 1 101 ? 3.847 -9.684 -5.225 1.00 97.44 101 VAL A N 1
ATOM 810 C CA . VAL A 1 101 ? 2.621 -10.187 -4.583 1.00 97.44 101 VAL A CA 1
ATOM 811 C C . VAL A 1 101 ? 2.948 -11.210 -3.495 1.00 97.44 101 VAL A C 1
ATOM 813 O O . VAL A 1 101 ? 2.378 -11.161 -2.408 1.00 97.44 101 VAL A O 1
ATOM 816 N N . LYS A 1 102 ? 3.893 -12.118 -3.753 1.00 95.56 102 LYS A N 1
ATOM 817 C CA . LYS A 1 102 ? 4.243 -13.192 -2.818 1.00 95.56 102 LYS A CA 1
ATOM 818 C C . LYS A 1 102 ? 4.966 -12.698 -1.564 1.00 95.56 102 LYS A C 1
ATOM 820 O O . LYS A 1 102 ? 4.725 -13.228 -0.482 1.00 95.56 102 LYS A O 1
ATOM 825 N N . TYR A 1 103 ? 5.881 -11.742 -1.708 1.00 95.06 103 TYR A N 1
ATOM 826 C CA . TYR A 1 103 ? 6.826 -11.382 -0.647 1.00 95.06 103 TYR A CA 1
ATOM 827 C C . TYR A 1 103 ? 6.582 -10.003 -0.033 1.00 95.06 103 TYR A C 1
ATOM 829 O O . TYR A 1 103 ? 6.998 -9.778 1.101 1.00 95.06 103 TYR A O 1
ATOM 837 N N . LEU A 1 104 ? 5.937 -9.081 -0.754 1.00 96.56 104 LEU A N 1
ATOM 838 C CA . LEU A 1 104 ? 5.671 -7.727 -0.251 1.00 96.56 104 LEU A CA 1
ATOM 839 C C . LEU A 1 104 ? 4.267 -7.582 0.336 1.00 96.56 104 LEU A C 1
ATOM 841 O O . LEU A 1 104 ? 3.997 -6.613 1.047 1.00 96.56 104 LEU A O 1
ATOM 845 N N . HIS A 1 105 ? 3.370 -8.545 0.100 1.00 97.19 105 HIS A N 1
ATOM 846 C CA . HIS A 1 105 ? 2.094 -8.561 0.800 1.00 97.19 105 HIS A CA 1
ATOM 847 C C . HIS A 1 105 ? 2.332 -8.678 2.307 1.00 97.19 105 HIS A C 1
ATOM 849 O O . HIS A 1 105 ? 2.997 -9.597 2.784 1.00 97.19 105 HIS A O 1
ATOM 855 N N . ARG A 1 106 ? 1.766 -7.729 3.058 1.00 95.12 106 ARG A N 1
ATOM 856 C CA . ARG A 1 106 ? 1.877 -7.601 4.517 1.00 95.12 106 ARG A CA 1
ATOM 857 C C . ARG A 1 106 ? 3.283 -7.285 5.019 1.00 95.12 106 ARG A C 1
ATOM 859 O O . ARG A 1 106 ? 3.494 -7.339 6.236 1.00 95.12 106 ARG A O 1
ATOM 866 N N . ASP A 1 107 ? 4.200 -6.911 4.122 1.00 95.06 107 ASP A N 1
ATOM 867 C CA . ASP A 1 107 ? 5.468 -6.298 4.506 1.00 95.06 107 ASP A CA 1
ATOM 868 C C . ASP A 1 107 ? 5.199 -4.973 5.228 1.00 95.06 107 ASP A C 1
ATOM 870 O O . ASP A 1 107 ? 4.196 -4.294 4.975 1.00 95.06 107 ASP A O 1
ATOM 874 N N . LYS A 1 108 ? 6.072 -4.633 6.174 1.00 93.38 108 LYS A N 1
ATOM 875 C CA . LYS A 1 108 ? 5.937 -3.411 6.968 1.00 93.38 108 LYS A CA 1
ATOM 876 C C . LYS A 1 108 ? 6.594 -2.230 6.255 1.00 93.38 108 LYS A C 1
ATOM 878 O O . LYS A 1 108 ? 7.747 -2.310 5.838 1.00 93.38 108 LYS A O 1
ATOM 883 N N . TYR A 1 109 ? 5.884 -1.110 6.221 1.00 94.25 109 TYR A N 1
ATOM 884 C CA . TYR A 1 109 ? 6.363 0.172 5.727 1.00 94.25 109 TYR A CA 1
ATOM 885 C C . TYR A 1 109 ? 5.902 1.287 6.677 1.00 94.25 109 TYR A C 1
ATOM 887 O O . TYR A 1 109 ? 4.705 1.537 6.800 1.00 94.25 109 TYR A O 1
ATOM 895 N N . TYR A 1 110 ? 6.839 1.900 7.413 1.00 92.06 110 TYR A N 1
ATOM 896 C CA . TYR A 1 110 ? 6.563 2.870 8.487 1.00 92.06 110 TYR A CA 1
ATOM 897 C C . TYR A 1 110 ? 5.512 2.364 9.494 1.00 92.06 110 TYR A C 1
ATOM 899 O O . TYR A 1 110 ? 4.575 3.067 9.855 1.00 92.06 110 TYR A O 1
ATOM 907 N N . GLY A 1 111 ? 5.629 1.101 9.914 1.00 89.94 111 GLY A N 1
ATOM 908 C CA . GLY A 1 111 ? 4.693 0.471 10.853 1.00 89.94 111 GLY A CA 1
ATOM 909 C C . GLY A 1 111 ? 3.351 0.026 10.250 1.00 89.94 111 GLY A C 1
ATOM 910 O O . GLY A 1 111 ? 2.632 -0.734 10.900 1.00 89.94 111 GLY A O 1
ATOM 911 N N . HIS A 1 112 ? 3.033 0.408 9.010 1.00 92.69 112 HIS A N 1
ATOM 912 C CA . HIS A 1 112 ? 1.836 -0.037 8.294 1.00 92.69 112 HIS A CA 1
ATOM 913 C C . HIS A 1 112 ? 2.119 -1.304 7.487 1.00 92.69 112 HIS A C 1
ATOM 915 O O . HIS A 1 112 ? 3.130 -1.405 6.794 1.00 92.69 112 HIS A O 1
ATOM 921 N N . ARG A 1 113 ? 1.217 -2.285 7.550 1.00 95.06 113 ARG A N 1
ATOM 922 C CA . ARG A 1 113 ? 1.291 -3.473 6.693 1.00 95.06 113 ARG A CA 1
ATOM 923 C C . ARG A 1 113 ? 0.703 -3.197 5.315 1.00 95.06 113 ARG A C 1
ATOM 925 O O . ARG A 1 113 ? -0.483 -2.886 5.205 1.00 95.06 113 ARG A O 1
ATOM 932 N N . LEU A 1 114 ? 1.502 -3.380 4.271 1.00 97.31 114 LEU A N 1
ATOM 933 C CA . LEU A 1 114 ? 1.065 -3.176 2.891 1.00 97.31 114 LEU A CA 1
ATOM 934 C C . LEU A 1 114 ? 0.087 -4.265 2.430 1.00 97.31 114 LEU A C 1
ATOM 936 O O . LEU A 1 114 ? 0.218 -5.441 2.777 1.00 97.31 114 LEU A O 1
ATOM 940 N N . ASN A 1 115 ? -0.863 -3.894 1.578 1.00 97.81 115 ASN A N 1
ATOM 941 C CA . ASN A 1 115 ? -1.699 -4.841 0.843 1.00 97.81 115 ASN A CA 1
ATOM 942 C C . ASN A 1 115 ? -1.208 -4.892 -0.605 1.00 97.81 115 ASN A C 1
ATOM 944 O O . ASN A 1 115 ? -1.269 -3.880 -1.292 1.00 97.81 115 ASN A O 1
ATOM 948 N N . VAL A 1 116 ? -0.701 -6.041 -1.060 1.00 98.31 116 VAL A N 1
ATOM 949 C CA . VAL A 1 116 ? -0.053 -6.175 -2.370 1.00 98.31 116 VAL A CA 1
ATOM 950 C C . VAL A 1 116 ? -0.717 -7.328 -3.113 1.00 98.31 116 VAL A C 1
ATOM 952 O O . VAL A 1 116 ? -0.649 -8.468 -2.662 1.00 98.31 116 VAL A O 1
ATOM 955 N N . PHE A 1 117 ? -1.387 -7.026 -4.225 1.0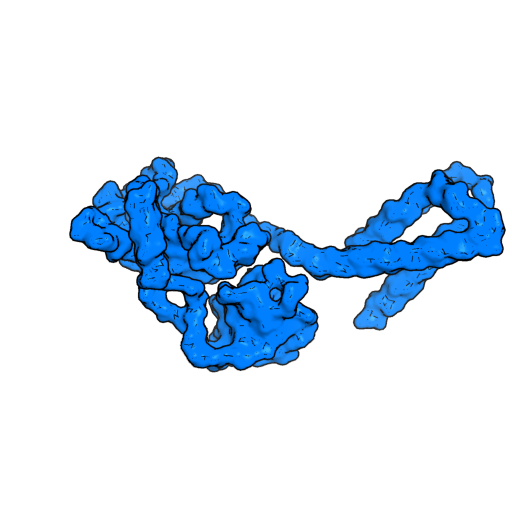0 98.38 117 PHE A N 1
ATOM 956 C CA . PHE A 1 117 ? -2.220 -7.974 -4.975 1.00 98.38 117 PHE A CA 1
ATOM 957 C C . PHE A 1 117 ? -2.026 -7.819 -6.493 1.00 98.38 117 PHE A C 1
ATOM 959 O O . PHE A 1 117 ? -1.588 -6.761 -6.944 1.00 98.38 117 PHE A O 1
ATOM 966 N N . PRO A 1 118 ? -2.367 -8.821 -7.322 1.00 98.38 118 PRO A N 1
ATOM 967 C CA . PRO A 1 118 ? -2.265 -8.704 -8.781 1.00 98.38 118 PRO A CA 1
ATOM 968 C C . PRO A 1 118 ? -3.154 -7.582 -9.339 1.00 98.38 118 PRO A C 1
ATOM 970 O O . PRO A 1 118 ? -4.354 -7.596 -9.120 1.00 98.38 118 PRO A O 1
ATOM 973 N N . GLY A 1 119 ? -2.628 -6.639 -10.126 1.00 97.94 119 GLY A N 1
ATOM 974 C CA . GLY A 1 119 ? -3.396 -5.462 -10.575 1.00 97.94 119 GLY A CA 1
ATOM 975 C C . GLY A 1 119 ? -4.539 -5.741 -11.566 1.00 97.94 119 GLY A C 1
ATOM 976 O O . GLY A 1 119 ? -5.394 -4.880 -11.765 1.00 97.94 119 GLY A O 1
ATOM 977 N N . ARG A 1 120 ? -4.562 -6.931 -12.181 1.00 97.44 120 ARG A N 1
ATOM 978 C CA . ARG A 1 120 ? -5.555 -7.350 -13.195 1.00 97.44 120 ARG A CA 1
ATOM 979 C C . ARG A 1 120 ? -6.558 -8.385 -12.700 1.00 97.44 120 ARG A C 1
ATOM 981 O O . ARG A 1 120 ? -7.652 -8.470 -13.240 1.00 97.44 120 ARG A O 1
ATOM 988 N N . VAL A 1 121 ? -6.176 -9.190 -11.711 1.00 97.00 121 VAL A N 1
ATOM 989 C CA . VAL A 1 121 ? -6.976 -10.331 -11.255 1.00 97.00 121 VAL A CA 1
ATOM 990 C C . VAL A 1 121 ? -7.541 -9.998 -9.880 1.00 97.00 121 VAL A C 1
ATOM 992 O O . VAL A 1 121 ? -6.742 -9.785 -8.962 1.00 97.00 121 VAL A O 1
ATOM 995 N N . PRO A 1 122 ? -8.875 -9.954 -9.711 1.00 96.62 122 PRO A N 1
ATOM 996 C CA . PRO A 1 122 ? -9.469 -9.693 -8.411 1.00 96.62 122 PRO A CA 1
ATOM 997 C C . PRO A 1 122 ? -9.105 -10.799 -7.420 1.00 96.62 122 PRO A C 1
ATOM 999 O O . PRO A 1 122 ? -9.164 -11.988 -7.731 1.00 96.62 122 PRO A O 1
ATOM 1002 N N . GLN A 1 123 ? -8.741 -10.393 -6.210 1.00 96.88 123 GLN A N 1
ATOM 1003 C CA . GLN A 1 123 ? -8.597 -11.265 -5.052 1.00 96.88 123 GLN A CA 1
ATOM 1004 C C . GLN A 1 123 ? -9.770 -11.024 -4.116 1.00 96.88 123 GLN A C 1
ATOM 1006 O O . GLN A 1 123 ? -10.067 -9.874 -3.800 1.00 96.88 123 GLN A O 1
ATOM 1011 N N . PHE A 1 124 ? -10.412 -12.090 -3.650 1.00 96.75 124 PHE A N 1
ATOM 1012 C CA . PHE A 1 124 ? -11.585 -12.002 -2.783 1.00 96.75 124 PHE A CA 1
ATOM 1013 C C . PHE A 1 124 ? -11.259 -12.443 -1.358 1.00 96.75 124 PHE A C 1
ATOM 1015 O O . PHE A 1 124 ? -10.301 -13.181 -1.110 1.00 96.75 124 PHE A O 1
ATOM 1022 N N . PHE A 1 125 ? -12.025 -11.934 -0.403 1.00 96.00 125 PHE A N 1
ATOM 1023 C CA . PHE A 1 125 ? -12.011 -12.436 0.964 1.00 96.00 125 PHE A CA 1
ATOM 1024 C C . PHE A 1 125 ? -12.642 -13.828 1.036 1.00 96.00 125 PHE A C 1
ATOM 1026 O O . PHE A 1 125 ? -13.591 -14.116 0.308 1.00 96.00 125 PHE A O 1
ATOM 1033 N N . ASP A 1 126 ? -12.130 -14.672 1.928 1.00 94.94 126 ASP A N 1
ATOM 1034 C CA . ASP A 1 126 ? -12.756 -15.954 2.259 1.00 94.94 126 ASP A CA 1
ATOM 1035 C C . ASP A 1 126 ? -13.804 -15.751 3.372 1.00 94.94 126 ASP A C 1
ATOM 1037 O O . ASP A 1 126 ? -13.417 -15.418 4.502 1.00 94.94 126 ASP A O 1
ATOM 1041 N N . PRO A 1 127 ? -15.112 -15.948 3.101 1.00 94.00 127 PRO A N 1
ATOM 1042 C CA . PRO A 1 127 ? -16.171 -15.739 4.086 1.00 94.00 127 PRO A CA 1
ATOM 1043 C C . PRO A 1 127 ? -16.062 -16.601 5.342 1.00 94.00 127 PRO A C 1
ATOM 1045 O O . PRO A 1 127 ? -16.534 -16.184 6.395 1.00 94.00 127 PRO A O 1
ATOM 1048 N N . ALA A 1 128 ? -15.408 -17.764 5.273 1.00 94.00 128 ALA A N 1
ATOM 1049 C CA . ALA A 1 128 ? -15.278 -18.660 6.422 1.00 94.00 128 ALA A CA 1
ATOM 1050 C C . ALA A 1 128 ? -14.330 -18.123 7.510 1.00 94.00 128 ALA A C 1
ATOM 1052 O O . ALA A 1 128 ? -14.349 -18.596 8.647 1.00 94.00 128 ALA A O 1
ATOM 1053 N N . LYS A 1 129 ? -13.480 -17.150 7.167 1.00 95.00 129 LYS A N 1
ATOM 1054 C CA . LYS A 1 129 ? -12.425 -16.619 8.043 1.00 95.00 129 LYS A CA 1
ATOM 1055 C C . LYS A 1 129 ? -12.300 -15.098 7.977 1.00 95.00 129 LYS A C 1
ATOM 1057 O O . LYS A 1 129 ? -11.255 -14.551 8.334 1.00 95.00 129 LYS A O 1
ATOM 1062 N N . SER A 1 130 ? -13.342 -14.412 7.514 1.00 95.44 130 SER A N 1
ATOM 1063 C CA . SER A 1 130 ? -13.331 -12.962 7.343 1.00 95.44 130 SER A CA 1
ATOM 1064 C C . SER A 1 130 ? -14.573 -12.296 7.918 1.00 95.44 130 SER A C 1
ATOM 1066 O O . SER A 1 130 ? -15.650 -12.881 7.973 1.00 95.44 130 SER A O 1
ATOM 1068 N N . VAL A 1 131 ? -14.414 -11.041 8.336 1.00 94.12 131 VAL A N 1
ATOM 1069 C CA . VAL A 1 131 ? -15.456 -10.257 9.011 1.00 94.12 131 VAL A CA 1
ATOM 1070 C C . VAL A 1 131 ? -15.486 -8.847 8.450 1.00 94.12 131 VAL A C 1
ATOM 1072 O O . VAL A 1 131 ? -14.442 -8.210 8.278 1.00 94.12 131 VAL A O 1
ATOM 1075 N N . GLN A 1 132 ? -16.693 -8.333 8.232 1.00 94.38 132 GLN A N 1
ATOM 1076 C CA . GLN A 1 132 ? -16.915 -6.915 7.986 1.00 94.38 132 GLN A CA 1
ATOM 1077 C C . GLN A 1 132 ? -17.055 -6.189 9.325 1.00 94.38 132 GLN A C 1
ATOM 1079 O O . GLN A 1 132 ? -17.823 -6.591 10.192 1.00 94.38 132 GLN A O 1
ATOM 1084 N N . TYR A 1 133 ? -16.337 -5.089 9.501 1.00 91.69 133 TYR A N 1
ATOM 1085 C CA . TYR A 1 133 ? -16.442 -4.217 10.661 1.00 91.69 133 TYR A CA 1
ATOM 1086 C C . TYR A 1 133 ? -17.021 -2.868 10.253 1.00 91.69 133 TYR A C 1
ATOM 1088 O O . TYR A 1 133 ? -16.422 -2.135 9.466 1.00 91.69 133 TYR A O 1
ATOM 1096 N N . THR A 1 134 ? -18.143 -2.486 10.859 1.00 90.38 134 THR A N 1
ATOM 1097 C CA . THR A 1 134 ? -18.684 -1.130 10.749 1.00 90.38 134 THR A CA 1
ATOM 1098 C C . THR A 1 134 ? -17.971 -0.202 11.733 1.00 90.38 134 THR A C 1
ATOM 1100 O O . THR A 1 134 ? -18.043 -0.383 12.950 1.00 90.38 134 THR A O 1
ATOM 1103 N N . ILE A 1 135 ? -17.314 0.829 11.214 1.00 86.75 135 ILE A N 1
ATOM 1104 C CA . ILE A 1 135 ? -16.609 1.884 11.942 1.00 86.75 135 ILE A CA 1
ATOM 1105 C C . ILE A 1 135 ? -17.582 3.035 12.235 1.00 86.75 135 ILE A C 1
ATOM 1107 O O . ILE A 1 135 ? -18.200 3.613 11.341 1.00 86.75 135 ILE A O 1
ATOM 1111 N N . ARG A 1 136 ? -17.719 3.418 13.509 1.00 80.31 136 ARG A N 1
ATOM 1112 C CA . ARG A 1 136 ? -18.652 4.478 13.929 1.00 80.31 136 ARG A CA 1
ATOM 1113 C C . ARG A 1 136 ? -18.230 5.855 13.382 1.00 80.31 136 ARG A C 1
ATOM 1115 O O . ARG A 1 136 ? -17.058 6.216 13.403 1.00 80.31 136 ARG A O 1
ATOM 1122 N N . LYS A 1 137 ? -19.203 6.691 12.987 1.00 62.28 137 LYS A N 1
ATOM 1123 C CA . LYS A 1 137 ? -19.020 7.991 12.286 1.00 62.28 137 LYS A CA 1
ATOM 1124 C C . LYS A 1 137 ? -17.992 8.977 12.878 1.00 62.28 137 LYS A C 1
ATOM 1126 O O . LYS A 1 137 ? -17.486 9.825 12.153 1.00 62.28 137 LYS A O 1
ATOM 1131 N N . HIS A 1 138 ? -17.651 8.894 14.165 1.00 60.50 138 HIS A N 1
ATOM 1132 C CA . HIS A 1 138 ? -16.677 9.795 14.804 1.00 60.50 138 HIS A CA 1
ATOM 1133 C C . HIS A 1 138 ? -15.234 9.266 14.827 1.00 60.50 138 HIS A C 1
ATOM 1135 O O . HIS A 1 138 ? -14.385 9.863 15.488 1.00 60.50 138 HIS A O 1
ATOM 1141 N N . SER A 1 139 ? -14.949 8.151 14.152 1.00 60.50 139 SER A N 1
ATOM 1142 C CA . SER A 1 139 ? -13.623 7.526 14.119 1.00 60.50 139 SER A CA 1
ATOM 1143 C C . SER A 1 139 ? -13.050 7.402 12.706 1.00 60.50 139 SER A C 1
ATOM 1145 O O . SER A 1 139 ? -12.292 6.481 12.432 1.00 60.50 139 SER A O 1
ATOM 1147 N N . GLY A 1 140 ? -13.372 8.344 11.809 1.00 59.22 140 GLY A N 1
ATOM 1148 C CA . GLY A 1 140 ? -12.886 8.362 10.418 1.00 59.22 140 GLY A CA 1
ATOM 1149 C C . GLY A 1 140 ? -11.357 8.412 10.246 1.00 59.22 140 GLY A C 1
ATOM 1150 O O . GLY A 1 140 ? -10.873 8.279 9.130 1.00 59.22 140 GLY A O 1
ATOM 1151 N N . SER A 1 141 ? -10.602 8.571 11.334 1.00 69.88 141 SER A N 1
ATOM 1152 C CA . SER A 1 141 ? -9.138 8.486 11.391 1.00 69.88 141 SER A CA 1
ATOM 1153 C C . SER A 1 141 ? -8.602 7.104 11.793 1.00 69.88 141 SER A C 1
ATOM 1155 O O . SER A 1 141 ? -7.398 6.961 11.971 1.00 69.88 141 SER A O 1
ATOM 1157 N N . VAL A 1 142 ? -9.459 6.095 11.989 1.00 83.88 142 VAL A N 1
ATOM 1158 C CA . VAL A 1 142 ? -9.011 4.721 12.268 1.00 83.88 142 VAL A CA 1
ATOM 1159 C C . VAL A 1 142 ? -8.427 4.134 10.993 1.00 83.88 142 VAL A C 1
ATOM 1161 O O . VAL A 1 142 ? -9.163 3.911 10.027 1.00 83.88 142 VAL A O 1
ATOM 1164 N N . THR A 1 143 ? -7.117 3.904 11.003 1.00 89.62 143 THR A N 1
ATOM 1165 C CA . THR A 1 143 ? -6.397 3.237 9.920 1.00 89.62 143 THR A CA 1
ATOM 1166 C C . THR A 1 143 ? -6.602 1.726 9.971 1.00 89.62 143 THR A C 1
ATOM 1168 O O . THR A 1 143 ? -6.978 1.170 11.007 1.00 89.62 143 THR A O 1
ATOM 1171 N N . GLU A 1 144 ? -6.327 1.049 8.860 1.00 91.81 144 GLU A N 1
ATOM 1172 C CA . GLU A 1 144 ? -6.254 -0.410 8.778 1.00 91.81 144 GLU A CA 1
ATOM 1173 C C . GLU A 1 144 ? -5.314 -0.977 9.855 1.00 91.81 144 GLU A C 1
ATOM 1175 O O . GLU A 1 144 ? -5.653 -1.948 10.528 1.00 91.81 144 GLU A O 1
ATOM 1180 N N . GLN A 1 145 ? -4.167 -0.323 10.078 1.00 91.19 145 GLN A N 1
ATOM 1181 C CA . GLN A 1 145 ? -3.179 -0.748 11.071 1.00 91.19 145 GLN A CA 1
ATOM 1182 C C . GLN A 1 145 ? -3.671 -0.562 12.512 1.00 91.19 145 GLN A C 1
ATOM 1184 O O . GLN A 1 145 ? -3.459 -1.442 13.346 1.00 91.19 145 GLN A O 1
ATOM 1189 N N . VAL A 1 146 ? -4.347 0.552 12.820 1.00 88.31 146 VAL A N 1
ATOM 1190 C CA . VAL A 1 146 ? -4.954 0.772 14.144 1.00 88.31 146 VAL A CA 1
ATOM 1191 C C . VAL A 1 146 ? -6.004 -0.290 14.427 1.00 88.31 146 VAL A C 1
ATOM 1193 O O . VAL A 1 146 ? -5.986 -0.879 15.506 1.00 88.31 146 VAL A O 1
ATOM 1196 N N . LEU A 1 147 ? -6.891 -0.549 13.463 1.00 89.19 147 LEU A N 1
ATOM 1197 C CA . LEU A 1 147 ? -7.923 -1.571 13.601 1.00 89.19 147 LEU A CA 1
ATOM 1198 C C . LEU A 1 147 ? -7.299 -2.942 13.865 1.00 89.19 147 LEU A C 1
ATOM 1200 O O . LEU A 1 147 ? -7.665 -3.611 14.827 1.00 89.19 147 LEU A O 1
ATOM 1204 N N . GLU A 1 148 ? -6.326 -3.334 13.047 1.00 91.00 148 GLU A N 1
ATOM 1205 C CA . GLU A 1 148 ? -5.621 -4.601 13.202 1.00 91.00 148 GLU A CA 1
ATOM 1206 C C . GLU A 1 148 ? -4.953 -4.719 14.578 1.00 91.00 148 GLU A C 1
ATOM 1208 O O . GLU A 1 148 ? -5.131 -5.722 15.268 1.00 91.00 148 GLU A O 1
ATOM 1213 N N . ASN A 1 149 ? -4.242 -3.679 15.019 1.00 88.06 149 ASN A N 1
ATOM 1214 C CA . ASN A 1 149 ? -3.595 -3.656 16.328 1.00 88.06 149 ASN A CA 1
ATOM 1215 C C . ASN A 1 149 ? -4.612 -3.793 17.472 1.00 88.06 149 ASN A C 1
ATOM 1217 O O . ASN A 1 149 ? -4.356 -4.523 18.430 1.00 88.06 149 ASN A O 1
ATOM 1221 N N . GLU A 1 150 ? -5.758 -3.111 17.387 1.00 85.38 150 GLU A N 1
ATOM 1222 C CA . GLU A 1 150 ? -6.826 -3.215 18.386 1.00 85.38 150 GLU A CA 1
ATOM 1223 C C . GLU A 1 150 ? -7.445 -4.621 18.416 1.00 85.38 150 GLU A C 1
ATOM 1225 O O . GLU A 1 150 ? -7.667 -5.168 19.502 1.00 85.38 150 GLU A O 1
ATOM 1230 N N . LEU A 1 151 ? -7.682 -5.235 17.254 1.00 87.44 151 LEU A N 1
ATOM 1231 C CA . LEU A 1 151 ? -8.209 -6.598 17.154 1.00 87.44 151 LEU A CA 1
ATOM 1232 C C . LEU A 1 151 ? -7.224 -7.617 17.733 1.00 87.44 151 LEU A C 1
ATOM 1234 O O . LEU A 1 151 ? -7.606 -8.422 18.579 1.00 87.44 151 LEU A O 1
ATOM 1238 N N . VAL A 1 152 ? -5.946 -7.544 17.365 1.00 87.56 152 VAL A N 1
ATOM 1239 C CA . VAL A 1 152 ? -4.910 -8.450 17.886 1.00 87.56 152 VAL A CA 1
ATOM 1240 C C . VAL A 1 152 ? -4.758 -8.296 19.404 1.00 87.56 152 VAL A C 1
ATOM 1242 O O . VAL A 1 152 ? -4.752 -9.288 20.132 1.00 87.56 152 VAL A O 1
ATOM 1245 N N . GLN A 1 153 ? -4.702 -7.061 19.917 1.00 84.38 153 GLN A N 1
ATOM 1246 C CA . GLN A 1 153 ? -4.560 -6.806 21.358 1.00 84.38 153 GLN A CA 1
ATOM 1247 C C . GLN A 1 153 ? -5.768 -7.297 22.164 1.00 84.38 153 GLN A C 1
ATOM 1249 O O . GLN A 1 153 ? -5.591 -7.927 23.205 1.00 84.38 153 GLN A O 1
ATOM 1254 N N . SER A 1 154 ? -6.989 -7.045 21.688 1.00 79.31 154 SER A N 1
ATOM 1255 C CA . SER A 1 154 ? -8.216 -7.464 22.386 1.00 79.31 154 SER A CA 1
ATOM 1256 C C . SER A 1 154 ? -8.448 -8.978 22.355 1.00 79.31 154 SER A C 1
ATOM 1258 O O . SER A 1 154 ? -9.078 -9.526 23.258 1.00 79.31 154 SER A O 1
ATOM 1260 N N . SER A 1 155 ? -7.891 -9.678 21.367 1.00 78.38 155 SER A N 1
ATOM 1261 C CA . SER A 1 155 ? -8.164 -11.101 21.126 1.00 78.38 155 SER A CA 1
ATOM 1262 C C . SER A 1 155 ? -7.194 -12.062 21.817 1.00 78.38 155 SER A C 1
ATOM 1264 O O . SER A 1 155 ? -7.313 -13.274 21.657 1.00 78.38 155 SER A O 1
ATOM 1266 N N . GLY A 1 156 ? -6.275 -11.555 22.646 1.00 69.19 156 GLY A N 1
ATOM 1267 C CA . GLY A 1 156 ? -5.258 -12.368 23.327 1.00 69.19 156 GLY A CA 1
ATOM 1268 C C . GLY A 1 156 ? -3.876 -12.323 22.670 1.00 69.19 156 GLY A C 1
ATOM 1269 O O . GLY A 1 156 ? -3.095 -13.261 22.825 1.00 69.19 156 GLY A O 1
ATOM 1270 N N . GLY A 1 157 ? -3.563 -11.250 21.939 1.00 74.94 157 GLY A N 1
ATOM 1271 C CA . GLY A 1 157 ? -2.224 -10.980 21.425 1.00 74.94 157 GLY A CA 1
ATOM 1272 C C . GLY A 1 157 ? -1.808 -11.928 20.301 1.00 74.94 157 GLY A C 1
ATOM 1273 O O . GLY A 1 157 ? -2.513 -12.069 19.304 1.00 74.94 157 GLY A O 1
ATOM 1274 N N . SER A 1 158 ? -0.646 -12.569 20.459 1.00 73.19 158 SER A N 1
ATOM 1275 C CA . SER A 1 158 ? 0.046 -13.353 19.418 1.00 73.19 158 SER A CA 1
ATOM 1276 C C . SER A 1 158 ? -0.753 -14.526 18.840 1.00 73.19 158 SER A C 1
ATOM 1278 O O . SER A 1 158 ? -0.402 -15.032 17.779 1.00 73.19 158 SER A O 1
ATOM 1280 N N . THR A 1 159 ? -1.829 -14.947 19.505 1.00 76.81 159 THR A N 1
ATOM 1281 C CA . THR A 1 159 ? -2.707 -16.048 19.074 1.00 76.81 159 THR A CA 1
ATOM 1282 C C . THR A 1 159 ? -3.713 -15.654 17.991 1.00 76.81 159 THR A C 1
ATOM 1284 O O . THR A 1 159 ? -4.391 -16.521 17.445 1.00 76.81 159 THR A O 1
ATOM 1287 N N . THR A 1 160 ? -3.855 -14.361 17.691 1.00 82.94 160 THR A N 1
ATOM 1288 C CA . THR A 1 160 ? -4.745 -13.868 16.633 1.00 82.94 160 THR A CA 1
ATOM 1289 C C . THR A 1 160 ? -3.904 -13.350 15.482 1.00 82.94 160 THR A C 1
ATOM 1291 O O . THR A 1 160 ? -3.216 -12.337 15.614 1.00 82.94 160 THR A O 1
ATOM 1294 N N . VAL A 1 161 ? -3.957 -14.043 14.346 1.00 89.31 161 VAL A N 1
ATOM 1295 C CA . VAL A 1 161 ? -3.178 -13.683 13.160 1.00 89.31 161 VAL A CA 1
ATOM 1296 C C . VAL A 1 161 ? -4.108 -13.109 12.097 1.00 89.31 161 VAL A C 1
ATOM 1298 O O . VAL A 1 161 ? -4.985 -13.793 11.572 1.00 89.31 161 VAL A O 1
ATOM 1301 N N . VAL A 1 162 ? -3.902 -11.831 11.779 1.00 92.94 162 VAL A N 1
ATOM 1302 C CA . VAL A 1 162 ? -4.624 -11.124 10.716 1.00 92.94 162 VAL A CA 1
ATOM 1303 C C . VAL A 1 162 ? -3.848 -11.243 9.408 1.00 92.94 162 VAL A C 1
ATOM 1305 O O . VAL A 1 162 ? -2.713 -10.766 9.285 1.00 92.94 162 VAL A O 1
ATOM 1308 N N . VAL A 1 163 ? -4.479 -11.865 8.417 1.00 95.00 163 VAL A N 1
ATOM 1309 C CA . VAL A 1 163 ? -3.927 -12.082 7.076 1.00 95.00 163 VAL A CA 1
ATOM 1310 C C . VAL A 1 163 ? -4.055 -10.824 6.237 1.00 95.00 163 VAL A C 1
ATOM 1312 O O . VAL A 1 163 ? -3.106 -10.470 5.546 1.00 95.00 163 VAL A O 1
ATOM 1315 N N . CYS A 1 164 ? -5.184 -10.123 6.314 1.00 95.50 164 CYS A N 1
ATOM 1316 C CA . CYS A 1 164 ? -5.429 -8.933 5.510 1.00 95.50 164 CYS A CA 1
ATOM 1317 C C . CYS A 1 164 ? -6.440 -8.011 6.193 1.00 95.50 164 CYS A C 1
ATOM 1319 O O . CYS A 1 164 ? -7.406 -8.486 6.780 1.00 95.50 164 CYS A O 1
ATOM 1321 N N . THR A 1 165 ? -6.228 -6.701 6.076 1.00 95.69 165 THR A N 1
ATOM 1322 C CA . THR A 1 165 ? -7.178 -5.672 6.513 1.00 95.69 165 THR A CA 1
ATOM 1323 C C . THR A 1 165 ? -7.316 -4.654 5.393 1.00 95.69 165 THR A C 1
ATOM 1325 O O . THR A 1 165 ? -6.306 -4.099 4.959 1.00 95.69 165 THR A O 1
ATOM 1328 N N . VAL A 1 166 ? -8.535 -4.395 4.924 1.00 94.44 166 VAL A N 1
ATOM 1329 C CA . VAL A 1 166 ? -8.818 -3.448 3.832 1.00 94.44 166 VAL A CA 1
ATOM 1330 C C . VAL A 1 166 ? -9.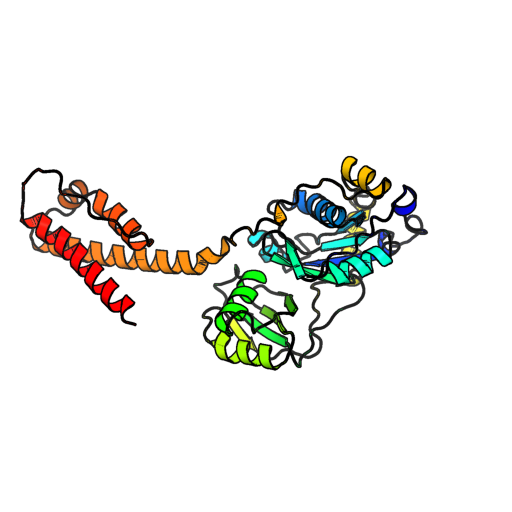980 -2.551 4.220 1.00 94.44 166 VAL A C 1
ATOM 1332 O O . VAL A 1 166 ? -10.949 -3.012 4.818 1.00 94.44 166 VAL A O 1
ATOM 1335 N N . LYS A 1 167 ? -9.920 -1.273 3.845 1.00 92.19 167 LYS A N 1
ATOM 1336 C CA . LYS A 1 167 ? -11.067 -0.364 3.906 1.00 92.19 167 LYS A CA 1
ATOM 1337 C C . LYS A 1 167 ? -11.484 0.067 2.512 1.00 92.19 167 LYS A C 1
ATOM 1339 O O . LYS A 1 167 ? -10.663 0.576 1.751 1.00 92.19 167 LYS A O 1
ATOM 1344 N N . HIS A 1 168 ? -12.773 -0.079 2.222 1.00 86.56 168 HIS A N 1
ATOM 1345 C CA . HIS A 1 168 ? -13.401 0.444 1.002 1.00 86.56 168 HIS A CA 1
ATOM 1346 C C . HIS A 1 168 ? -14.140 1.760 1.255 1.00 86.56 168 HIS A C 1
ATOM 1348 O O . HIS A 1 168 ? -14.317 2.562 0.344 1.00 86.56 168 HIS A O 1
ATOM 1354 N N . SER A 1 169 ? -14.524 2.020 2.509 1.00 87.38 169 SER A N 1
ATOM 1355 C CA . SER A 1 169 ? -15.191 3.252 2.927 1.00 87.38 169 SER A CA 1
ATOM 1356 C C . SER A 1 169 ? -14.676 3.724 4.291 1.00 87.38 169 SER A C 1
ATOM 1358 O O . SER A 1 169 ? -13.976 3.014 5.016 1.00 87.38 169 SER A O 1
ATOM 1360 N N . GLN A 1 170 ? -14.964 4.974 4.662 1.00 85.25 170 GLN A N 1
ATOM 1361 C CA . GLN A 1 170 ? -14.554 5.495 5.976 1.00 85.25 170 GLN A CA 1
ATOM 1362 C C . GLN A 1 170 ? -15.260 4.783 7.138 1.00 85.25 170 GLN A C 1
ATOM 1364 O O . GLN A 1 170 ? -14.813 4.894 8.282 1.00 85.25 170 GLN A O 1
ATOM 1369 N N . GLN A 1 171 ? -16.361 4.092 6.843 1.00 88.00 171 GLN A N 1
ATOM 1370 C CA . GLN A 1 171 ? -17.257 3.477 7.813 1.00 88.00 171 GLN A CA 1
ATOM 1371 C C . GLN A 1 171 ? -17.175 1.952 7.800 1.00 88.00 171 GLN A C 1
ATOM 1373 O O . GLN A 1 171 ? -17.851 1.321 8.601 1.00 88.00 171 GLN A O 1
ATOM 1378 N N . GLU A 1 172 ? -16.361 1.351 6.934 1.00 90.25 172 GLU A N 1
ATOM 1379 C CA . GLU A 1 172 ? -16.295 -0.101 6.785 1.00 90.25 172 GLU A CA 1
ATOM 1380 C C . GLU A 1 172 ? -14.861 -0.571 6.588 1.00 90.25 172 GLU A C 1
ATOM 1382 O O . GLU A 1 172 ? -14.073 0.036 5.857 1.00 90.25 172 GLU A O 1
ATOM 1387 N N . ALA A 1 173 ? -14.541 -1.674 7.251 1.00 92.56 173 ALA A N 1
ATOM 1388 C CA . ALA A 1 173 ? -13.310 -2.418 7.068 1.00 92.56 173 ALA A CA 1
ATOM 1389 C C . ALA A 1 173 ? -13.624 -3.904 6.915 1.00 92.56 173 ALA A C 1
ATOM 1391 O O . ALA A 1 173 ? -14.560 -4.407 7.527 1.00 92.56 173 ALA A O 1
ATOM 1392 N N . PHE A 1 174 ? -12.802 -4.605 6.154 1.00 95.12 174 PHE A N 1
ATOM 1393 C CA . PHE A 1 174 ? -12.855 -6.045 5.964 1.00 95.12 174 PHE A CA 1
ATOM 1394 C C . PHE A 1 174 ? -11.560 -6.628 6.501 1.00 95.12 174 PHE A C 1
ATOM 1396 O O . PHE A 1 174 ? -10.477 -6.115 6.200 1.00 95.12 174 PHE A O 1
ATOM 1403 N N . VAL A 1 175 ? -11.673 -7.655 7.335 1.00 95.56 175 VAL A N 1
ATOM 1404 C CA . VAL A 1 175 ? -10.530 -8.279 8.001 1.00 95.56 175 VAL A CA 1
ATOM 1405 C C . VAL A 1 175 ? -10.584 -9.776 7.753 1.00 95.56 175 VAL A C 1
ATOM 1407 O O . VAL A 1 175 ? -11.579 -10.409 8.091 1.00 95.56 175 VAL A O 1
ATOM 1410 N N . GLU A 1 176 ? -9.510 -10.326 7.196 1.00 96.06 176 GLU A N 1
ATOM 1411 C CA . GLU A 1 176 ? -9.294 -11.765 7.049 1.00 96.06 176 GLU A CA 1
ATOM 1412 C C . GLU A 1 176 ? -8.334 -12.262 8.123 1.00 96.06 176 GLU A C 1
ATOM 1414 O O . GLU A 1 176 ? -7.251 -11.698 8.319 1.00 96.06 176 GLU A O 1
ATOM 1419 N N . PHE A 1 177 ? -8.700 -13.357 8.772 1.00 95.44 177 PHE A N 1
ATOM 1420 C CA . PHE A 1 177 ? -7.884 -14.044 9.761 1.00 95.44 177 PHE A CA 1
ATOM 1421 C C . PHE A 1 177 ? -7.229 -15.287 9.151 1.00 95.44 177 PHE A C 1
ATOM 1423 O O . PHE A 1 177 ? -7.624 -15.768 8.090 1.00 95.44 177 PHE A O 1
ATOM 1430 N N . SER A 1 178 ? -6.199 -15.813 9.812 1.00 94.94 178 SER A N 1
ATOM 1431 C CA . SER A 1 178 ? -5.538 -17.055 9.386 1.00 94.94 178 SER A CA 1
ATOM 1432 C C . SER A 1 178 ? -6.474 -18.257 9.407 1.00 94.94 178 SER A C 1
ATOM 1434 O O . SER A 1 178 ? -6.352 -19.140 8.563 1.00 94.94 178 SER A O 1
ATOM 1436 N N . ASP A 1 179 ? -7.390 -18.281 10.372 1.00 95.00 179 ASP A N 1
ATOM 1437 C CA . ASP A 1 179 ? -8.258 -19.407 10.677 1.00 95.00 179 ASP A CA 1
ATOM 1438 C C . ASP A 1 179 ? -9.566 -18.926 11.341 1.00 95.00 179 ASP A C 1
ATOM 1440 O O . ASP A 1 179 ? -9.587 -17.843 11.947 1.00 95.00 179 ASP A O 1
ATOM 1444 N N . PRO A 1 180 ? -10.650 -19.723 11.270 1.00 94.69 180 PRO A N 1
ATOM 1445 C CA . PRO A 1 180 ? -11.939 -19.364 11.863 1.00 94.69 180 PRO A CA 1
ATOM 1446 C C . PRO A 1 180 ? -11.889 -19.136 13.382 1.00 94.69 180 PRO A C 1
ATOM 1448 O O . PRO A 1 180 ? -12.583 -18.262 13.892 1.00 94.69 180 PRO A O 1
ATOM 1451 N N . ALA A 1 181 ? -11.031 -19.839 14.128 1.00 92.31 181 ALA A N 1
ATOM 1452 C CA . ALA A 1 181 ? -10.960 -19.662 15.579 1.00 92.31 181 ALA A CA 1
ATOM 1453 C C . ALA A 1 181 ? -10.357 -18.295 15.962 1.00 92.31 181 ALA A C 1
ATOM 1455 O O . ALA A 1 181 ? -10.797 -17.661 16.924 1.00 92.31 181 ALA A O 1
ATOM 1456 N N . SER A 1 182 ? -9.364 -17.809 15.210 1.00 91.94 182 SER A N 1
ATOM 1457 C CA . SER A 1 182 ? -8.840 -16.439 15.329 1.00 91.94 182 SER A CA 1
ATOM 1458 C C . SER A 1 182 ? -9.919 -15.394 15.043 1.00 91.94 182 SER A C 1
ATOM 1460 O O . SER A 1 182 ? -10.034 -14.410 15.778 1.00 91.94 182 SER A O 1
ATOM 1462 N N . MET A 1 183 ? -10.740 -15.637 14.020 1.00 92.81 183 MET A N 1
ATOM 1463 C CA . MET A 1 183 ? -11.878 -14.789 13.676 1.00 92.81 183 MET A CA 1
ATOM 1464 C C . MET A 1 183 ? -12.908 -14.725 14.812 1.00 92.81 183 MET A C 1
ATOM 1466 O O . MET A 1 183 ? -13.283 -13.638 15.252 1.00 92.81 183 MET A O 1
ATOM 1470 N N . GLU A 1 184 ? -13.338 -15.874 15.332 1.00 91.06 184 GLU A N 1
ATOM 1471 C CA . GLU A 1 184 ? -14.318 -15.953 16.420 1.00 91.06 184 GLU A CA 1
ATOM 1472 C C . GLU A 1 184 ? -13.835 -15.236 17.684 1.00 91.06 184 GLU A C 1
ATOM 1474 O O . GLU A 1 184 ? -14.588 -14.461 18.280 1.00 91.06 184 GLU A O 1
ATOM 1479 N N . ARG A 1 185 ? -12.560 -15.412 18.066 1.00 88.69 185 ARG A N 1
ATOM 1480 C CA . ARG A 1 185 ? -11.956 -14.679 19.193 1.00 88.69 185 ARG A CA 1
ATOM 1481 C C . ARG A 1 185 ? -12.030 -13.168 18.983 1.00 88.69 185 ARG A C 1
ATOM 1483 O O . ARG A 1 185 ? -12.398 -12.443 19.913 1.00 88.69 185 ARG A O 1
ATOM 1490 N N . ALA A 1 186 ? -11.716 -12.705 17.774 1.00 87.75 186 ALA A N 1
ATOM 1491 C CA . ALA A 1 186 ? -11.763 -11.293 17.417 1.00 87.75 186 ALA A CA 1
ATOM 1492 C C . ALA A 1 186 ? -13.180 -10.718 17.401 1.00 87.75 186 ALA A C 1
ATOM 1494 O O . ALA A 1 186 ? -13.376 -9.573 17.804 1.00 87.75 186 ALA A O 1
ATOM 1495 N N . ILE A 1 187 ? -14.186 -11.500 17.014 1.00 88.56 187 ILE A N 1
ATOM 1496 C CA . ILE A 1 187 ? -15.592 -11.093 17.109 1.00 88.56 187 ILE A CA 1
ATOM 1497 C C . ILE A 1 187 ? -16.020 -11.006 18.579 1.00 88.56 187 ILE A C 1
ATOM 1499 O O . ILE A 1 187 ? -16.514 -9.966 19.021 1.00 88.56 187 ILE A O 1
ATOM 1503 N N . GLN A 1 188 ? -15.802 -12.075 19.350 1.00 85.25 188 GLN A N 1
ATOM 1504 C CA . GLN A 1 188 ? -16.262 -12.179 20.736 1.00 85.25 188 GLN A CA 1
ATOM 1505 C C . GLN A 1 188 ? -15.638 -11.096 21.619 1.00 85.25 188 GLN A C 1
ATOM 1507 O O . GLN A 1 188 ? -16.350 -10.411 22.355 1.00 85.25 188 GLN A O 1
ATOM 1512 N N . ARG A 1 189 ? -14.320 -10.893 21.516 1.00 76.88 189 ARG A N 1
ATOM 1513 C CA . ARG A 1 189 ? -13.570 -9.958 22.373 1.00 76.88 189 ARG A CA 1
ATOM 1514 C C . ARG A 1 189 ? -13.454 -8.554 21.781 1.00 76.88 189 ARG A C 1
ATOM 1516 O O . ARG A 1 189 ? -13.420 -7.577 22.528 1.00 76.88 189 ARG A O 1
ATOM 1523 N N . GLY A 1 190 ? -13.453 -8.431 20.454 1.00 67.88 190 GLY A N 1
ATOM 1524 C CA . GLY A 1 190 ? -13.441 -7.144 19.753 1.00 67.88 190 GLY A CA 1
ATOM 1525 C C . GLY A 1 190 ? -14.779 -6.403 19.806 1.00 67.88 190 GLY A C 1
ATOM 1526 O O . GLY A 1 190 ? -14.809 -5.192 19.595 1.00 67.88 190 GLY A O 1
ATOM 1527 N N . SER A 1 191 ? -15.875 -7.077 20.172 1.00 59.78 191 SER A N 1
ATOM 1528 C CA . SER A 1 191 ? -17.195 -6.467 20.412 1.00 59.78 191 SER A CA 1
ATOM 1529 C C . SER A 1 191 ? -17.188 -5.349 21.476 1.00 59.78 191 SER A C 1
ATOM 1531 O O . SER A 1 191 ? -18.051 -4.467 21.461 1.00 59.78 191 SER A O 1
ATOM 1533 N N . GLY A 1 192 ? -16.182 -5.335 22.364 1.00 58.03 192 GLY A N 1
ATOM 1534 C CA . GLY A 1 192 ? -15.947 -4.281 23.357 1.00 58.03 192 GLY A CA 1
ATOM 1535 C C . GLY A 1 192 ? -15.238 -3.027 22.821 1.00 58.03 192 GLY A C 1
ATOM 1536 O O . GLY A 1 192 ? -15.116 -2.033 23.545 1.00 58.03 192 GLY A O 1
ATOM 1537 N N . LEU A 1 193 ? -14.768 -3.024 21.569 1.00 65.00 193 LEU A N 1
ATOM 1538 C CA . LEU A 1 193 ? -14.137 -1.853 20.961 1.00 65.00 193 LEU A CA 1
ATOM 1539 C C . LEU A 1 193 ? -15.201 -0.787 20.663 1.00 65.00 193 LEU A C 1
ATOM 1541 O O . LEU A 1 193 ? -16.039 -0.917 19.775 1.00 65.00 193 LEU A O 1
ATOM 1545 N N . CYS A 1 194 ? -15.152 0.325 21.400 1.00 56.38 194 CYS A N 1
ATOM 1546 C CA . CYS A 1 194 ? -16.138 1.411 21.326 1.00 56.38 194 CYS A CA 1
ATOM 1547 C C . CYS A 1 194 ? -16.347 2.022 19.924 1.00 56.38 194 CYS A C 1
ATOM 1549 O O . CYS A 1 194 ? -17.314 2.766 19.733 1.00 56.38 194 CYS A O 1
ATOM 1551 N N . SER A 1 195 ? -15.436 1.786 18.980 1.00 70.31 195 SER A N 1
ATOM 1552 C CA . SER A 1 195 ? -15.396 2.371 17.635 1.00 70.31 195 SER A CA 1
ATOM 1553 C C . SER A 1 195 ? -15.877 1.441 16.526 1.00 70.31 195 SER A C 1
ATOM 1555 O O . SER A 1 195 ? -16.210 1.962 15.463 1.00 70.31 195 SER A O 1
ATOM 1557 N N . VAL A 1 196 ? -15.951 0.125 16.743 1.00 81.06 196 VAL A N 1
ATOM 1558 C CA . VAL A 1 196 ? -16.264 -0.839 15.677 1.00 81.06 196 VAL A CA 1
ATOM 1559 C C . VAL A 1 196 ? -17.339 -1.834 16.092 1.00 81.06 196 VAL A C 1
ATOM 1561 O O . VAL A 1 196 ? -17.552 -2.084 17.277 1.00 81.06 196 VAL A O 1
ATOM 1564 N N . ARG A 1 197 ? -18.077 -2.362 15.118 1.00 86.69 197 ARG A N 1
ATOM 1565 C CA . ARG A 1 197 ? -19.047 -3.443 15.315 1.00 86.69 197 ARG A CA 1
ATOM 1566 C C . ARG A 1 197 ? -18.816 -4.514 14.252 1.00 86.69 197 ARG A C 1
ATOM 1568 O O . ARG A 1 197 ? -18.769 -4.136 13.083 1.00 86.69 197 ARG A O 1
ATOM 1575 N N . PRO A 1 198 ? -18.658 -5.793 14.629 1.00 90.31 198 PRO A N 1
ATOM 1576 C CA . PRO A 1 198 ? -18.597 -6.870 13.653 1.00 90.31 198 PRO A CA 1
ATOM 1577 C C . PRO A 1 198 ? -19.962 -7.029 12.972 1.00 90.31 198 PRO A C 1
ATOM 1579 O O . PRO A 1 198 ? -21.006 -6.818 13.594 1.00 90.31 198 PRO A O 1
ATOM 1582 N N . GLY A 1 199 ? -19.936 -7.394 11.701 1.00 88.62 199 GLY A N 1
ATOM 1583 C CA . GLY A 1 199 ? -21.079 -7.672 10.848 1.00 88.62 199 GLY A CA 1
ATOM 1584 C C . GLY A 1 199 ? -20.799 -8.884 9.964 1.00 88.62 199 GLY A C 1
ATOM 1585 O O . GLY A 1 199 ? -19.675 -9.389 9.906 1.00 88.62 199 GLY A O 1
ATOM 1586 N N . HIS A 1 200 ? -21.846 -9.362 9.298 1.00 87.50 200 HIS A N 1
ATOM 1587 C CA . HIS A 1 200 ? -21.713 -10.418 8.304 1.00 87.50 200 HIS A CA 1
ATOM 1588 C C . HIS A 1 200 ? -20.937 -9.893 7.095 1.00 87.50 200 HIS A C 1
ATOM 1590 O O . HIS A 1 200 ? -21.085 -8.727 6.740 1.00 87.50 200 HIS A O 1
ATOM 1596 N N . MET A 1 201 ? -20.109 -10.740 6.490 1.00 86.94 201 MET A N 1
ATOM 1597 C CA . MET A 1 201 ? -19.417 -10.403 5.256 1.00 86.94 201 MET A CA 1
ATOM 1598 C C . MET A 1 201 ? -20.041 -11.195 4.114 1.00 86.94 201 MET A C 1
ATOM 1600 O O . MET A 1 201 ? -20.051 -12.425 4.149 1.00 86.94 201 MET A O 1
ATOM 1604 N N . ASP A 1 202 ? -20.520 -10.481 3.100 1.00 79.44 202 ASP A N 1
ATOM 1605 C CA . ASP A 1 202 ? -21.065 -11.111 1.905 1.00 79.44 202 ASP A CA 1
ATOM 1606 C C . ASP A 1 202 ? -19.994 -11.917 1.161 1.00 79.44 202 ASP A C 1
ATOM 1608 O O . ASP A 1 202 ? -18.808 -11.564 1.119 1.00 79.44 202 ASP A O 1
ATOM 1612 N N . SER A 1 203 ? -20.433 -12.995 0.512 1.00 69.62 203 SER A N 1
ATOM 1613 C CA . SER A 1 203 ? -19.605 -13.682 -0.477 1.00 69.62 203 SER A CA 1
ATOM 1614 C C . SER A 1 203 ? -19.333 -12.734 -1.659 1.00 69.62 203 SER A C 1
ATOM 1616 O O . SER A 1 203 ? -20.249 -12.077 -2.143 1.00 69.62 203 SER A O 1
ATOM 1618 N N . ASN A 1 204 ? -18.072 -12.643 -2.105 1.00 85.75 204 ASN A N 1
ATOM 1619 C CA . ASN A 1 204 ? -17.553 -11.760 -3.175 1.00 85.75 204 ASN A CA 1
ATOM 1620 C C . ASN A 1 204 ? -17.104 -10.335 -2.797 1.00 85.75 204 ASN A C 1
ATOM 1622 O O . ASN A 1 204 ? -17.122 -9.442 -3.645 1.00 85.75 204 ASN A O 1
ATOM 1626 N N . GLN A 1 205 ? -16.590 -10.106 -1.587 1.00 93.69 205 GLN A N 1
ATOM 1627 C CA . GLN A 1 205 ? -15.893 -8.845 -1.293 1.00 93.69 205 GLN A CA 1
ATOM 1628 C C . GLN A 1 205 ? -14.449 -8.852 -1.838 1.00 93.69 205 GLN A C 1
ATOM 1630 O O . GLN A 1 205 ? -13.659 -9.717 -1.441 1.00 93.69 205 GLN A O 1
ATOM 1635 N N . PRO A 1 206 ? -14.061 -7.927 -2.743 1.00 95.25 206 PRO A N 1
ATOM 1636 C CA . PRO A 1 206 ? -12.696 -7.854 -3.251 1.00 95.25 206 PRO A CA 1
ATOM 1637 C C . PRO A 1 206 ? -11.752 -7.250 -2.204 1.00 95.25 206 PRO A C 1
ATOM 1639 O O . PRO A 1 206 ? -12.119 -6.357 -1.444 1.00 95.25 206 PRO A O 1
ATOM 1642 N N . ARG A 1 207 ? -10.492 -7.684 -2.193 1.00 96.31 207 ARG A N 1
ATOM 1643 C CA . ARG A 1 207 ? -9.423 -7.127 -1.345 1.00 96.31 207 ARG A CA 1
ATOM 1644 C C . ARG A 1 207 ? -8.820 -5.845 -1.920 1.00 96.31 207 ARG A C 1
ATOM 1646 O O . ARG A 1 207 ? -8.127 -5.114 -1.222 1.00 96.31 207 ARG A O 1
ATOM 1653 N N . GLN A 1 208 ? -9.050 -5.582 -3.200 1.00 96.38 208 GLN A N 1
ATOM 1654 C CA . GLN A 1 208 ? -8.509 -4.432 -3.920 1.00 96.38 208 GLN A CA 1
ATOM 1655 C C . GLN A 1 208 ? -9.611 -3.400 -4.119 1.00 96.38 208 GLN A C 1
ATOM 1657 O O . GLN A 1 208 ? -10.716 -3.763 -4.516 1.00 96.38 208 GLN A O 1
ATOM 1662 N N . ARG A 1 209 ? -9.311 -2.115 -3.895 1.00 94.19 209 ARG A N 1
ATOM 1663 C CA . ARG A 1 209 ? -10.273 -1.033 -4.176 1.00 94.19 209 ARG A CA 1
ATOM 1664 C C . ARG A 1 209 ? -10.543 -0.856 -5.668 1.00 94.19 209 ARG A C 1
ATOM 1666 O O . ARG A 1 209 ? -11.625 -0.429 -6.056 1.00 94.19 209 ARG A O 1
ATOM 1673 N N . PHE A 1 210 ? -9.558 -1.157 -6.509 1.00 95.62 210 PHE A N 1
ATOM 1674 C CA . PHE A 1 210 ? -9.683 -1.078 -7.958 1.00 95.62 210 PHE A CA 1
ATOM 1675 C C . PHE A 1 210 ? -8.694 -2.017 -8.653 1.00 95.62 210 PHE A C 1
ATOM 1677 O O . PHE A 1 210 ? -7.680 -2.417 -8.083 1.00 95.62 210 PHE A O 1
ATOM 1684 N N . LEU A 1 211 ? -9.016 -2.346 -9.901 1.00 97.12 211 LEU A N 1
ATOM 1685 C CA . LEU A 1 211 ? -8.173 -3.081 -10.839 1.00 97.12 211 LEU A CA 1
ATOM 1686 C C . LEU A 1 211 ? -7.804 -2.155 -11.999 1.00 97.12 211 LEU A C 1
ATOM 1688 O O . LEU A 1 211 ? -8.471 -1.142 -12.208 1.00 97.12 211 LEU A O 1
ATOM 1692 N N . GLU A 1 212 ? -6.796 -2.531 -12.786 1.00 96.94 212 GLU A N 1
ATOM 1693 C CA . GLU A 1 212 ? -6.382 -1.798 -13.993 1.00 96.94 212 GLU A CA 1
ATOM 1694 C C . GLU A 1 212 ? -7.569 -1.514 -14.929 1.00 96.94 212 GLU A C 1
ATOM 1696 O O . GLU A 1 212 ? -7.767 -0.370 -15.329 1.00 96.94 212 GLU A O 1
ATOM 1701 N N . GLN A 1 213 ? -8.424 -2.512 -15.180 1.00 96.19 213 GLN A N 1
ATOM 1702 C CA . GLN A 1 213 ? -9.604 -2.363 -16.043 1.00 96.19 213 GLN A CA 1
ATOM 1703 C C . GLN A 1 213 ? -10.594 -1.289 -15.550 1.00 96.19 213 GLN A C 1
ATOM 1705 O O . GLN A 1 213 ? -11.255 -0.645 -16.355 1.00 96.19 213 GLN A O 1
ATOM 1710 N N . HIS A 1 214 ? -10.689 -1.054 -14.232 1.00 95.31 214 HIS A N 1
ATOM 1711 C CA . HIS A 1 214 ? -11.602 -0.051 -13.665 1.00 95.31 214 HIS A CA 1
ATOM 1712 C C . HIS A 1 214 ? -11.072 1.377 -13.834 1.00 95.31 214 HIS A C 1
ATOM 1714 O O . HIS A 1 214 ? -11.834 2.334 -13.731 1.00 95.31 214 HIS A O 1
ATOM 1720 N N . VAL A 1 215 ? -9.763 1.528 -14.056 1.00 94.75 215 VAL A N 1
ATOM 1721 C CA . VAL A 1 215 ? -9.078 2.827 -14.141 1.00 94.75 215 VAL A CA 1
ATOM 1722 C C . VAL A 1 215 ? -8.425 3.058 -15.502 1.00 94.75 215 VAL A C 1
ATOM 1724 O O . VAL A 1 215 ? -7.693 4.028 -15.672 1.00 94.75 215 VAL A O 1
ATOM 1727 N N . GLN A 1 216 ? -8.688 2.197 -16.487 1.00 94.19 216 GLN A N 1
ATOM 1728 C CA . GLN A 1 216 ? -8.057 2.255 -17.804 1.00 94.19 216 GLN A CA 1
ATOM 1729 C C . GLN A 1 216 ? -8.327 3.590 -18.512 1.00 94.19 216 GLN A C 1
ATOM 1731 O O . GLN A 1 216 ? -7.392 4.224 -18.995 1.00 94.19 216 GLN A O 1
ATOM 1736 N N . SER A 1 217 ? -9.578 4.062 -18.512 1.00 92.25 217 SER A N 1
ATOM 1737 C CA . SER A 1 217 ? -9.947 5.346 -19.127 1.00 92.25 217 SER A CA 1
ATOM 1738 C C . SER A 1 217 ? -9.276 6.534 -18.434 1.00 92.25 217 SER A C 1
ATOM 1740 O O . SER A 1 217 ? -8.780 7.442 -19.096 1.00 92.25 217 SER A O 1
ATOM 1742 N N . GLU A 1 218 ? -9.205 6.503 -17.099 1.00 93.56 218 GLU A N 1
ATOM 1743 C CA . GLU A 1 218 ? -8.507 7.513 -16.296 1.00 93.56 218 GLU A CA 1
ATOM 1744 C C . GLU A 1 218 ? -7.007 7.521 -16.626 1.00 93.56 218 GLU A C 1
ATOM 1746 O O . GLU A 1 218 ? -6.411 8.573 -16.848 1.00 93.56 218 GLU A O 1
ATOM 1751 N N . MET A 1 219 ? -6.399 6.343 -16.744 1.00 92.25 219 MET A N 1
ATOM 1752 C CA . MET A 1 219 ? -4.995 6.199 -17.111 1.00 92.25 219 MET A CA 1
ATOM 1753 C C . MET A 1 219 ? -4.699 6.706 -18.519 1.00 92.25 219 MET A C 1
ATOM 1755 O O . MET A 1 219 ? -3.710 7.408 -18.714 1.00 92.25 219 MET A O 1
ATOM 1759 N N . MET A 1 220 ? -5.561 6.393 -19.487 1.00 92.44 220 MET A N 1
ATOM 1760 C CA . MET A 1 220 ? -5.425 6.896 -20.852 1.00 92.44 220 MET A CA 1
ATOM 1761 C C . MET A 1 220 ? -5.546 8.412 -20.907 1.00 92.44 220 MET A C 1
ATOM 1763 O O . MET A 1 220 ? -4.738 9.058 -21.568 1.00 92.44 220 MET A O 1
ATOM 1767 N N . PHE A 1 221 ? -6.472 8.995 -20.145 1.00 91.62 221 PHE A N 1
ATOM 1768 C CA . PHE A 1 221 ? -6.546 10.445 -20.000 1.00 91.62 221 PHE A CA 1
ATOM 1769 C C . PHE A 1 221 ? -5.231 11.029 -19.456 1.00 91.62 221 PHE A C 1
ATOM 1771 O O . PHE A 1 221 ? -4.716 11.997 -20.013 1.00 91.62 221 PHE A O 1
ATOM 1778 N N . HIS A 1 222 ? -4.634 10.411 -18.430 1.00 89.12 222 HIS A N 1
ATOM 1779 C CA . HIS A 1 222 ? -3.334 10.832 -17.896 1.00 89.12 222 HIS A CA 1
ATOM 1780 C C . HIS A 1 222 ? -2.190 10.711 -18.911 1.00 89.12 222 HIS A C 1
ATOM 1782 O O . HIS A 1 222 ? -1.340 11.599 -18.961 1.00 89.12 222 HIS A O 1
ATOM 1788 N N . ILE A 1 223 ? -2.164 9.649 -19.719 1.00 90.00 223 ILE A N 1
ATOM 1789 C CA . ILE A 1 223 ? -1.154 9.445 -20.768 1.00 90.00 223 ILE A CA 1
ATOM 1790 C C . ILE A 1 223 ? -1.273 10.527 -21.843 1.00 90.00 223 ILE A C 1
ATOM 1792 O O . ILE A 1 223 ? -0.265 11.124 -22.217 1.00 90.00 223 ILE A O 1
ATOM 1796 N N . THR A 1 224 ? -2.491 10.817 -22.301 1.00 90.44 224 THR A N 1
ATOM 1797 C CA . THR A 1 224 ? -2.741 11.838 -23.325 1.00 90.44 224 THR A CA 1
ATOM 1798 C C . THR A 1 224 ? -2.443 13.244 -22.806 1.00 90.44 224 THR A C 1
ATOM 1800 O O . THR A 1 224 ? -1.803 14.031 -23.498 1.00 90.44 224 THR A O 1
ATOM 1803 N N . ALA A 1 225 ? -2.859 13.563 -21.576 1.00 91.38 225 ALA A N 1
ATOM 1804 C CA . ALA A 1 225 ? -2.628 14.874 -20.968 1.00 91.38 225 ALA A CA 1
ATOM 1805 C C . ALA A 1 225 ? -1.160 15.096 -20.566 1.00 91.38 225 ALA A C 1
ATOM 1807 O O . ALA A 1 225 ? -0.674 16.226 -20.575 1.00 91.38 225 ALA A O 1
ATOM 1808 N N . ASN A 1 226 ? -0.444 14.030 -20.200 1.00 88.69 226 ASN A N 1
ATOM 1809 C CA . ASN A 1 226 ? 0.961 14.085 -19.824 1.00 88.69 226 ASN A CA 1
ATOM 1810 C C . ASN A 1 226 ? 1.726 12.870 -20.374 1.00 88.69 226 ASN A C 1
ATOM 181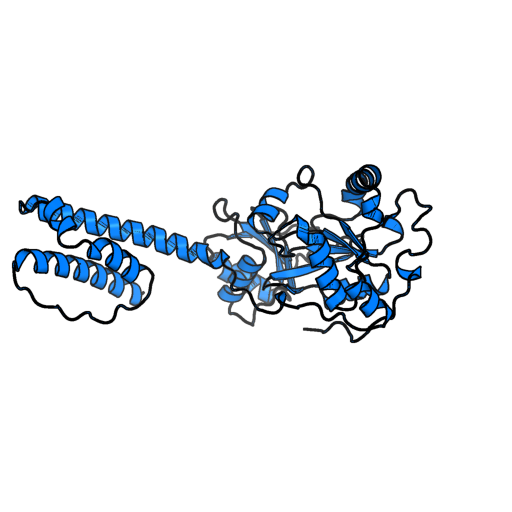2 O O . ASN A 1 226 ? 1.941 11.893 -19.647 1.00 88.69 226 ASN A O 1
ATOM 1816 N N . PRO A 1 227 ? 2.250 12.953 -21.610 1.00 85.38 227 PRO A N 1
ATOM 1817 C CA . PRO A 1 227 ? 3.020 11.867 -22.212 1.00 85.38 227 PRO A CA 1
ATOM 1818 C C . PRO A 1 227 ? 4.232 11.438 -21.376 1.00 85.38 227 PRO A C 1
ATOM 1820 O O . PRO A 1 227 ? 4.623 10.272 -21.419 1.00 85.38 227 PRO A O 1
ATOM 1823 N N . ARG A 1 228 ? 4.795 12.336 -20.544 1.00 86.56 228 ARG A N 1
ATOM 1824 C CA . ARG A 1 228 ? 5.910 12.013 -19.631 1.00 86.56 228 ARG A CA 1
ATOM 1825 C C . ARG A 1 228 ? 5.546 10.947 -18.601 1.00 86.56 228 ARG A C 1
ATOM 1827 O O . ARG A 1 228 ? 6.452 10.301 -18.087 1.00 86.56 228 ARG A O 1
ATOM 1834 N N . PHE A 1 229 ? 4.260 10.710 -18.336 1.00 85.94 229 PHE A N 1
ATOM 1835 C CA . PHE A 1 229 ? 3.799 9.620 -17.476 1.00 85.94 229 PHE A CA 1
ATOM 1836 C C . PHE A 1 229 ? 4.339 8.256 -17.938 1.00 85.94 229 PHE A C 1
ATOM 1838 O O . PHE A 1 229 ? 4.841 7.475 -17.130 1.00 85.94 229 PHE A O 1
ATOM 1845 N N . MET A 1 230 ? 4.350 8.011 -19.252 1.00 86.31 230 MET A N 1
ATOM 1846 C CA . MET A 1 230 ? 4.923 6.792 -19.833 1.00 86.31 230 MET A CA 1
ATOM 1847 C C . MET A 1 230 ? 6.449 6.744 -19.732 1.00 86.31 230 MET A C 1
ATOM 1849 O O . MET A 1 230 ? 7.030 5.673 -19.860 1.00 86.31 230 MET A O 1
ATOM 1853 N N . PHE A 1 231 ? 7.120 7.864 -19.466 1.00 86.12 231 PHE A N 1
ATOM 1854 C CA . PHE A 1 231 ? 8.579 7.982 -19.359 1.00 86.12 231 PHE A CA 1
ATOM 1855 C C . PHE A 1 231 ? 9.072 8.137 -17.913 1.00 86.12 231 PHE A C 1
ATOM 1857 O O . PHE A 1 231 ? 10.256 8.382 -17.704 1.00 86.12 231 PHE A O 1
ATOM 1864 N N . LEU A 1 232 ? 8.196 7.965 -16.914 1.00 85.19 232 LEU A N 1
ATOM 1865 C CA . LEU A 1 232 ? 8.588 7.965 -15.503 1.00 85.19 232 LEU A CA 1
ATOM 1866 C C . LEU A 1 232 ? 9.632 6.880 -15.233 1.00 85.19 232 LEU A C 1
ATOM 1868 O O . LEU A 1 232 ? 9.364 5.701 -15.416 1.00 85.19 232 LEU A O 1
ATOM 1872 N N . MET A 1 233 ? 10.818 7.249 -14.775 1.00 85.88 233 MET A N 1
ATOM 1873 C CA . MET A 1 233 ? 11.853 6.285 -14.407 1.00 85.88 233 MET A CA 1
ATOM 1874 C C . MET A 1 233 ? 12.219 6.471 -12.939 1.00 85.88 233 MET A C 1
ATOM 1876 O O . MET A 1 233 ? 12.088 7.587 -12.430 1.00 85.88 233 MET A O 1
ATOM 1880 N N . PRO A 1 234 ? 12.676 5.406 -12.257 1.00 87.25 234 PRO A N 1
ATOM 1881 C CA . PRO A 1 234 ? 13.380 5.579 -10.999 1.00 87.25 234 PRO A CA 1
ATOM 1882 C C . PRO A 1 234 ? 14.558 6.540 -11.176 1.00 87.25 234 PRO A C 1
ATOM 1884 O O . PRO A 1 234 ? 15.085 6.710 -12.278 1.00 87.25 234 PRO A O 1
ATOM 1887 N N . GLU A 1 235 ? 14.993 7.132 -10.072 1.00 89.81 235 GLU A N 1
ATOM 1888 C CA . GLU A 1 235 ? 16.172 7.992 -10.039 1.00 89.81 235 GLU A CA 1
ATOM 1889 C C . GLU A 1 235 ? 17.411 7.290 -10.629 1.00 89.81 235 GLU A C 1
ATOM 1891 O O . GLU A 1 235 ? 17.580 6.077 -10.479 1.00 89.81 235 GLU A O 1
ATOM 1896 N N . GLY A 1 236 ? 18.293 8.048 -11.292 1.00 90.19 236 GLY A N 1
ATOM 1897 C CA . GLY A 1 236 ? 19.422 7.495 -12.053 1.00 90.19 236 GLY A CA 1
ATOM 1898 C C . GLY A 1 236 ? 20.300 6.539 -11.240 1.00 90.19 236 GLY A C 1
ATOM 1899 O O . GLY A 1 236 ? 20.557 5.421 -11.679 1.00 90.19 236 GLY A O 1
ATOM 1900 N N . ALA A 1 237 ? 20.658 6.916 -10.009 1.00 90.88 237 ALA A N 1
ATOM 1901 C CA . ALA A 1 237 ? 21.464 6.076 -9.119 1.00 90.88 237 ALA A CA 1
ATOM 1902 C C . ALA A 1 237 ? 20.775 4.745 -8.756 1.00 90.88 237 ALA A C 1
ATOM 1904 O O . ALA A 1 237 ? 21.425 3.701 -8.659 1.00 90.88 237 ALA A O 1
ATOM 1905 N N . ILE A 1 238 ? 19.447 4.764 -8.590 1.00 91.44 238 ILE A N 1
ATOM 1906 C CA . ILE A 1 238 ? 18.643 3.567 -8.318 1.00 91.44 238 ILE A CA 1
ATOM 1907 C C . ILE A 1 238 ? 18.672 2.644 -9.534 1.00 91.44 238 ILE A C 1
ATOM 1909 O O . ILE A 1 238 ? 18.925 1.445 -9.406 1.00 91.44 238 ILE A O 1
ATOM 1913 N N . LEU A 1 239 ? 18.435 3.207 -10.718 1.00 91.50 239 LEU A N 1
ATOM 1914 C CA . LEU A 1 239 ? 18.409 2.456 -11.965 1.00 91.50 239 LEU A CA 1
ATOM 1915 C C . LEU A 1 239 ? 19.776 1.834 -12.287 1.00 91.50 239 LEU A C 1
ATOM 1917 O O . LEU A 1 239 ? 19.843 0.661 -12.649 1.00 91.50 239 LEU A O 1
ATOM 1921 N N . GLU A 1 240 ? 20.867 2.575 -12.093 1.00 92.56 240 GLU A N 1
ATOM 1922 C CA . GLU A 1 240 ? 22.229 2.067 -12.280 1.00 92.56 240 GLU A CA 1
ATOM 1923 C C . GLU A 1 240 ? 22.558 0.893 -11.353 1.00 92.56 240 GLU A C 1
ATOM 1925 O O . GLU A 1 240 ? 23.171 -0.086 -11.787 1.00 92.56 240 GLU A O 1
ATOM 1930 N N . ALA A 1 241 ? 22.145 0.958 -10.084 1.00 91.38 241 ALA A N 1
ATOM 1931 C CA . ALA A 1 241 ? 22.327 -0.152 -9.153 1.00 91.38 241 ALA A CA 1
ATOM 1932 C C . ALA A 1 241 ? 21.557 -1.398 -9.621 1.00 91.38 241 ALA A C 1
ATOM 1934 O O . ALA A 1 241 ? 22.126 -2.491 -9.690 1.00 91.38 241 ALA A O 1
ATOM 1935 N N . LEU A 1 242 ? 20.300 -1.223 -10.044 1.00 91.38 242 LEU A N 1
ATOM 1936 C CA . LEU A 1 242 ? 19.476 -2.304 -10.589 1.00 91.38 242 LEU A CA 1
ATOM 1937 C C . LEU A 1 242 ? 20.085 -2.901 -11.876 1.00 91.38 242 LEU A C 1
ATOM 1939 O O . LEU A 1 242 ? 20.101 -4.123 -12.041 1.00 91.38 242 LEU A O 1
ATOM 1943 N N . TYR A 1 243 ? 20.679 -2.087 -12.753 1.00 92.75 243 TYR A N 1
ATOM 1944 C CA . TYR A 1 243 ? 21.425 -2.568 -13.929 1.00 92.75 243 TYR A CA 1
ATOM 1945 C C . TYR A 1 243 ? 22.677 -3.367 -13.585 1.00 92.75 243 TYR A C 1
ATOM 1947 O O . TYR A 1 243 ? 23.090 -4.242 -14.348 1.00 92.75 243 TYR A O 1
ATOM 1955 N N . LYS A 1 244 ? 23.288 -3.103 -12.433 1.00 90.38 244 LYS A N 1
ATOM 1956 C CA . LYS A 1 244 ? 24.425 -3.882 -11.934 1.00 90.38 244 LYS A CA 1
ATOM 1957 C C . LYS A 1 244 ? 23.984 -5.153 -11.203 1.00 90.38 244 LYS A C 1
ATOM 1959 O O . LYS A 1 244 ? 24.842 -5.942 -10.822 1.00 90.38 244 LYS A O 1
ATOM 1964 N N . GLY A 1 245 ? 22.678 -5.380 -11.023 1.00 88.00 245 GLY A N 1
ATOM 1965 C CA . GLY A 1 245 ? 22.181 -6.457 -10.165 1.00 88.00 245 GLY A CA 1
ATOM 1966 C C . GLY A 1 245 ? 22.588 -6.228 -8.707 1.00 88.00 245 GLY A C 1
ATOM 1967 O O . GLY A 1 245 ? 22.937 -7.166 -7.992 1.00 88.00 245 GLY A O 1
ATOM 1968 N N . ILE A 1 246 ? 22.591 -4.972 -8.266 1.00 88.44 246 ILE A N 1
ATOM 1969 C CA . ILE A 1 246 ? 22.903 -4.569 -6.896 1.00 88.44 246 ILE A CA 1
ATOM 1970 C C . ILE A 1 246 ? 21.646 -3.930 -6.312 1.00 88.44 246 ILE A C 1
ATOM 1972 O O . ILE A 1 246 ? 20.969 -3.147 -6.980 1.00 88.44 246 ILE A O 1
ATOM 1976 N N . ARG A 1 247 ? 21.315 -4.258 -5.058 1.00 86.00 247 ARG A N 1
ATOM 1977 C CA . ARG A 1 247 ? 20.245 -3.540 -4.360 1.00 86.00 247 ARG A CA 1
ATOM 1978 C C . ARG A 1 247 ? 20.715 -2.106 -4.116 1.00 86.00 247 ARG A C 1
ATOM 1980 O O . ARG A 1 247 ? 21.766 -1.937 -3.496 1.00 86.00 247 ARG A O 1
ATOM 1987 N N . PRO A 1 248 ? 19.989 -1.093 -4.609 1.00 86.44 248 PRO A N 1
ATOM 1988 C CA . PRO A 1 248 ? 20.390 0.287 -4.420 1.00 86.44 248 PRO A CA 1
ATOM 1989 C C . PRO A 1 248 ? 20.492 0.603 -2.924 1.00 86.44 248 PRO A C 1
ATOM 1991 O O . PRO A 1 248 ? 19.670 0.103 -2.148 1.00 86.44 248 PRO A O 1
ATOM 1994 N N . PRO A 1 249 ? 21.468 1.432 -2.510 1.00 80.56 249 PRO A N 1
ATOM 1995 C CA . PRO A 1 249 ? 21.594 1.904 -1.137 1.00 80.56 249 PRO A CA 1
ATOM 1996 C C . PRO A 1 249 ? 20.514 2.959 -0.869 1.00 80.56 249 PRO A C 1
ATOM 1998 O O . PRO A 1 249 ? 20.788 4.145 -0.716 1.00 80.56 249 PRO A O 1
ATOM 2001 N N . VAL A 1 250 ? 19.255 2.533 -0.886 1.00 82.50 250 VAL A N 1
ATOM 2002 C CA . VAL A 1 250 ? 18.121 3.382 -0.539 1.00 82.50 250 VAL A CA 1
ATOM 2003 C C . VAL A 1 250 ? 18.062 3.461 0.978 1.00 82.50 250 VAL A C 1
ATOM 2005 O O . VAL A 1 250 ? 18.194 2.443 1.658 1.00 82.50 250 VAL A O 1
ATOM 2008 N N . TRP A 1 251 ? 17.851 4.655 1.522 1.00 77.62 251 TRP A N 1
ATOM 2009 C CA . TRP A 1 251 ? 17.612 4.807 2.950 1.00 77.62 251 TRP A CA 1
ATOM 2010 C C . TRP A 1 251 ? 16.286 4.149 3.328 1.00 77.62 251 TRP A C 1
ATOM 2012 O O . TRP A 1 251 ? 15.207 4.654 3.029 1.00 77.62 251 TRP A O 1
ATOM 2022 N N . GLU A 1 252 ? 16.368 3.000 3.995 1.00 83.25 252 GLU A N 1
ATOM 2023 C CA . GLU A 1 252 ? 15.214 2.223 4.448 1.00 83.25 252 GLU A CA 1
ATOM 2024 C C . GLU A 1 252 ? 14.630 2.785 5.755 1.00 83.25 252 GLU A C 1
ATOM 2026 O O . GLU A 1 252 ? 14.349 2.043 6.697 1.00 83.25 252 GLU A O 1
ATOM 2031 N N . GLU A 1 253 ? 14.441 4.106 5.829 1.00 83.50 253 GLU A N 1
ATOM 2032 C CA . GLU A 1 253 ? 13.911 4.812 7.009 1.00 83.50 253 GLU A CA 1
ATOM 2033 C C . GLU A 1 253 ? 12.574 4.227 7.488 1.00 83.50 253 GLU A C 1
ATOM 2035 O O . GLU A 1 253 ? 12.257 4.248 8.675 1.00 83.50 253 GLU A O 1
ATOM 2040 N N . TRP A 1 254 ? 11.808 3.637 6.569 1.00 81.56 254 TRP A N 1
ATOM 2041 C CA . TRP A 1 254 ? 10.539 2.968 6.844 1.00 81.56 254 TRP A CA 1
ATOM 2042 C C . TRP A 1 254 ? 10.647 1.682 7.663 1.00 81.56 254 TRP A C 1
ATOM 2044 O O . TRP A 1 254 ? 9.615 1.168 8.100 1.00 81.56 254 TRP A O 1
ATOM 2054 N N . LYS A 1 255 ? 11.853 1.132 7.857 1.00 82.69 255 LYS A N 1
ATOM 2055 C CA . LYS A 1 255 ? 12.079 0.002 8.771 1.00 82.69 255 LYS A CA 1
ATOM 2056 C C . LYS A 1 255 ? 12.014 0.419 10.235 1.00 82.69 255 LYS A C 1
ATOM 2058 O O . LYS A 1 255 ? 11.790 -0.439 11.086 1.00 82.69 255 LYS A O 1
ATOM 2063 N N . VAL A 1 256 ? 12.203 1.703 10.533 1.00 74.25 256 VAL A N 1
ATOM 2064 C CA . VAL A 1 256 ? 11.969 2.229 11.875 1.00 74.25 256 VAL A CA 1
ATOM 2065 C C . VAL A 1 256 ? 10.458 2.236 12.086 1.00 74.25 256 VAL A C 1
ATOM 2067 O O . VAL A 1 256 ? 9.731 2.903 11.348 1.00 74.25 256 VAL A O 1
ATOM 2070 N N . ASP A 1 257 ? 9.977 1.459 13.062 1.00 63.66 257 ASP A N 1
ATOM 2071 C CA . ASP A 1 257 ? 8.570 1.483 13.463 1.00 63.66 257 ASP A CA 1
ATOM 2072 C C . ASP A 1 257 ? 8.260 2.919 13.933 1.00 63.66 257 ASP A C 1
ATOM 2074 O O . ASP A 1 257 ? 8.574 3.307 15.060 1.00 63.66 257 ASP A O 1
ATOM 2078 N N . GLN A 1 258 ? 7.674 3.740 13.057 1.00 57.97 258 GLN A N 1
ATOM 2079 C CA . GLN A 1 258 ? 7.120 5.017 13.479 1.00 57.97 258 GLN A CA 1
ATOM 2080 C C . GLN A 1 258 ? 5.972 4.698 14.431 1.00 57.97 258 GLN A C 1
ATOM 2082 O O . GLN A 1 258 ? 5.046 3.961 14.087 1.00 57.97 258 GLN A O 1
ATOM 2087 N N . ILE A 1 259 ? 6.060 5.211 15.659 1.00 52.91 259 ILE A N 1
ATOM 2088 C CA . ILE A 1 259 ? 4.967 5.111 16.620 1.00 52.91 259 ILE A CA 1
ATOM 2089 C C . ILE A 1 259 ? 3.767 5.777 15.959 1.00 52.91 259 ILE A C 1
ATOM 2091 O O . ILE A 1 259 ? 3.783 6.984 15.731 1.00 52.91 259 ILE A O 1
ATOM 2095 N N . ASP A 1 260 ? 2.757 4.973 15.627 1.00 48.59 260 ASP A N 1
ATOM 2096 C CA . ASP A 1 260 ? 1.536 5.425 14.975 1.00 48.59 260 ASP A CA 1
ATOM 2097 C C . ASP A 1 260 ? 0.908 6.538 15.828 1.00 48.59 260 ASP A C 1
ATOM 2099 O O . ASP A 1 260 ? 0.287 6.294 16.870 1.00 48.59 260 ASP A O 1
ATOM 2103 N N . THR A 1 261 ? 1.118 7.788 15.414 1.00 44.59 261 THR A N 1
ATOM 2104 C CA . THR A 1 261 ? 0.647 8.986 16.121 1.00 44.59 261 THR A CA 1
ATOM 2105 C C . THR A 1 261 ? -0.881 9.063 16.133 1.00 44.59 261 THR A C 1
ATOM 2107 O O . THR A 1 261 ? -1.455 9.886 16.839 1.00 44.59 261 THR A O 1
ATOM 2110 N N . THR A 1 262 ? -1.586 8.160 15.439 1.00 44.62 262 THR A N 1
ATOM 2111 C CA . THR A 1 262 ? -3.045 8.013 15.536 1.00 44.62 262 THR A CA 1
ATOM 2112 C C . THR A 1 262 ? -3.526 7.308 16.816 1.00 44.62 262 THR A C 1
ATOM 2114 O O . THR A 1 262 ? -4.713 7.415 17.154 1.00 44.62 262 THR A O 1
ATOM 2117 N N . ARG A 1 263 ? -2.628 6.705 17.626 1.00 43.50 263 ARG A N 1
ATOM 2118 C CA . ARG A 1 263 ? -2.923 6.288 19.025 1.00 43.50 263 ARG A CA 1
ATOM 2119 C C . ARG A 1 263 ? -3.461 7.436 19.893 1.00 43.50 263 ARG A C 1
ATOM 2121 O O . ARG A 1 263 ? -4.100 7.206 20.925 1.00 43.50 263 ARG A O 1
ATOM 2128 N N . ASP A 1 264 ? -3.289 8.667 19.430 1.00 46.75 264 ASP A N 1
ATOM 2129 C CA . ASP A 1 264 ? -3.708 9.907 20.064 1.00 46.75 264 ASP A CA 1
ATOM 2130 C C . ASP A 1 264 ? -5.243 10.099 20.143 1.00 46.75 264 ASP A C 1
ATOM 2132 O O . ASP A 1 264 ? -5.730 11.047 20.745 1.00 46.75 264 ASP A O 1
ATOM 2136 N N . LEU A 1 265 ? -6.083 9.191 19.622 1.00 42.97 265 LEU A N 1
ATOM 2137 C CA . LEU A 1 265 ? -7.545 9.287 19.816 1.00 42.97 265 LEU A CA 1
ATOM 2138 C C . LEU A 1 265 ? -8.006 8.881 21.224 1.00 42.97 265 LEU A C 1
ATOM 2140 O O . LEU A 1 265 ? -8.935 9.496 21.764 1.00 42.97 265 LEU A O 1
ATOM 2144 N N . ARG A 1 266 ? -7.378 7.862 21.835 1.00 45.62 266 ARG A N 1
ATOM 2145 C CA . ARG A 1 266 ? -7.624 7.534 23.252 1.00 45.62 266 ARG A CA 1
ATOM 2146 C C . ARG A 1 266 ? -6.981 8.592 24.146 1.00 45.62 266 ARG A C 1
ATOM 2148 O O . ARG A 1 266 ? -7.662 9.061 25.055 1.00 45.62 266 ARG A O 1
ATOM 2155 N N . GLY A 1 267 ? -5.769 9.044 23.804 1.00 43.97 267 GLY A N 1
ATOM 2156 C CA . GLY A 1 267 ? -5.070 10.169 24.440 1.00 43.97 267 GLY A CA 1
ATOM 2157 C C . GLY A 1 267 ? -5.911 11.445 24.450 1.00 43.97 267 GLY A C 1
ATOM 2158 O O . GLY A 1 267 ? -6.328 11.888 25.513 1.00 43.97 267 GLY A O 1
ATOM 2159 N N . ARG A 1 268 ? -6.328 11.957 23.286 1.00 49.56 268 ARG A N 1
ATOM 2160 C CA . ARG A 1 268 ? -7.150 13.178 23.168 1.00 49.56 268 ARG A CA 1
ATOM 2161 C C . ARG A 1 268 ? -8.532 13.072 23.803 1.00 49.56 268 ARG A C 1
ATOM 2163 O O . ARG A 1 268 ? -9.049 14.073 24.299 1.00 49.56 268 ARG A O 1
ATOM 2170 N N . LYS A 1 269 ? -9.196 11.906 23.791 1.00 52.50 269 LYS A N 1
ATOM 2171 C CA . LYS A 1 269 ? -10.479 11.737 24.512 1.00 52.50 269 LYS A CA 1
ATOM 2172 C C . LYS A 1 269 ? -10.269 11.726 26.025 1.00 52.50 269 LYS A C 1
ATOM 2174 O O . LYS A 1 269 ? -11.074 12.331 26.741 1.00 52.50 269 LYS A O 1
ATOM 2179 N N . GLN A 1 270 ? -9.214 11.065 26.498 1.00 52.75 270 GLN A N 1
ATOM 2180 C CA . GLN A 1 270 ? -8.802 11.063 27.900 1.00 52.75 270 GLN A CA 1
ATOM 2181 C C . GLN A 1 270 ? -8.456 12.490 28.337 1.00 52.75 270 GLN A C 1
ATOM 2183 O O . GLN A 1 270 ? -9.064 12.994 29.274 1.00 52.75 270 GLN A O 1
ATOM 2188 N N . GLU A 1 271 ? -7.612 13.179 27.576 1.00 53.84 271 GLU A N 1
ATOM 2189 C CA . GLU A 1 271 ? -7.163 14.553 27.787 1.00 53.84 271 GLU A CA 1
ATOM 2190 C C . GLU A 1 271 ? -8.334 15.546 27.776 1.00 53.84 271 GLU A C 1
ATOM 2192 O O . GLU A 1 271 ? -8.497 16.326 28.709 1.00 53.84 271 GLU A O 1
ATOM 2197 N N . LYS A 1 272 ? -9.251 15.480 26.797 1.00 68.00 272 LYS A N 1
ATOM 2198 C CA . LYS A 1 272 ? -10.462 16.327 26.780 1.00 68.00 272 LYS A CA 1
ATOM 2199 C C . LYS A 1 272 ? -11.365 16.065 27.985 1.00 68.00 272 LYS A C 1
ATOM 2201 O O . LYS A 1 272 ? -11.949 16.999 28.542 1.00 68.00 272 LYS A O 1
ATOM 2206 N N . ARG A 1 273 ? -11.510 14.804 28.404 1.00 66.19 273 ARG A N 1
ATOM 2207 C CA . ARG A 1 273 ? -12.311 14.432 29.582 1.00 66.19 273 ARG A CA 1
ATOM 2208 C C . ARG A 1 273 ? -11.652 14.918 30.870 1.00 66.19 273 ARG A C 1
ATOM 2210 O O . ARG A 1 273 ? -12.360 15.414 31.746 1.00 66.19 273 ARG A O 1
ATOM 2217 N N . VAL A 1 274 ? -10.334 14.803 30.957 1.00 61.28 274 VAL A N 1
ATOM 2218 C CA . VAL A 1 274 ? -9.491 15.298 32.041 1.00 61.28 274 VAL A CA 1
ATOM 2219 C C . VAL A 1 274 ? -9.579 16.821 32.135 1.00 61.28 274 VAL A C 1
ATOM 2221 O O . VAL A 1 274 ? -10.029 17.321 33.162 1.00 61.28 274 VAL A O 1
ATOM 2224 N N . LYS A 1 275 ? -9.338 17.550 31.039 1.00 67.38 275 LYS A N 1
ATOM 2225 C CA . LYS A 1 275 ? -9.508 19.010 30.941 1.00 67.38 275 LYS A CA 1
ATOM 2226 C C . LYS A 1 275 ? -10.912 19.447 31.369 1.00 67.38 275 LYS A C 1
ATOM 2228 O O . LYS A 1 275 ? -11.079 20.429 32.089 1.00 67.38 275 LYS A O 1
ATOM 2233 N N . ARG A 1 276 ? -11.956 18.692 30.998 1.00 73.50 276 ARG A N 1
ATOM 2234 C CA . ARG A 1 276 ? -13.340 18.968 31.433 1.00 73.50 276 ARG A CA 1
ATOM 2235 C C . ARG A 1 276 ? -13.548 18.748 32.935 1.00 73.50 276 ARG A C 1
ATOM 2237 O O . ARG A 1 276 ? -14.326 19.479 33.547 1.00 73.50 276 ARG A O 1
ATOM 2244 N N . LEU A 1 277 ? -12.919 17.730 33.521 1.00 69.94 277 LEU A N 1
ATOM 2245 C CA . LEU A 1 277 ? -12.997 17.451 34.957 1.00 69.94 277 LEU A CA 1
ATOM 2246 C C . LEU A 1 277 ? -12.205 18.477 35.774 1.00 69.94 277 LEU A C 1
ATOM 2248 O O . LEU A 1 277 ? -12.756 18.980 36.751 1.00 69.94 277 LEU A O 1
ATOM 2252 N N . ALA A 1 278 ? -11.004 18.851 35.326 1.00 65.00 278 ALA A N 1
ATOM 2253 C CA . ALA A 1 278 ? -10.192 19.915 35.914 1.00 65.00 278 ALA A CA 1
ATOM 2254 C C . ALA A 1 278 ? -10.964 21.243 35.933 1.00 65.00 278 ALA A C 1
ATOM 2256 O O . ALA A 1 278 ? -11.226 21.792 37.000 1.00 65.00 278 ALA A O 1
ATOM 2257 N N . ARG A 1 279 ? -11.524 21.668 34.790 1.00 73.88 279 ARG A N 1
ATOM 2258 C CA . ARG A 1 279 ? -12.388 22.866 34.711 1.00 73.88 279 ARG A CA 1
ATOM 2259 C C . ARG A 1 279 ? -13.595 22.812 35.653 1.00 73.88 279 ARG A C 1
ATOM 2261 O O . ARG A 1 279 ? -14.017 23.838 36.182 1.00 73.88 279 ARG A O 1
ATOM 2268 N N . LYS A 1 280 ? -14.192 21.632 35.871 1.00 76.81 280 LYS A N 1
ATOM 2269 C CA . LYS A 1 280 ? -15.293 21.470 36.839 1.00 76.81 280 LYS A CA 1
ATOM 2270 C C . LYS A 1 280 ? -14.816 21.590 38.288 1.00 76.81 280 LYS A C 1
ATOM 2272 O O . LYS A 1 280 ? -15.578 22.102 39.105 1.00 76.81 280 LYS A O 1
ATOM 2277 N N . ALA A 1 281 ? -13.619 21.103 38.608 1.00 69.56 281 ALA A N 1
ATOM 2278 C CA . ALA A 1 281 ? -13.021 21.238 39.934 1.00 69.56 281 ALA A CA 1
ATOM 2279 C C . ALA A 1 281 ? -12.678 22.706 40.228 1.00 69.56 281 ALA A C 1
ATOM 2281 O O . ALA A 1 281 ? -13.145 23.228 41.237 1.00 69.56 281 ALA A O 1
ATOM 2282 N N . ILE A 1 282 ? -12.022 23.395 39.288 1.00 71.12 282 ILE A N 1
ATOM 2283 C CA . ILE A 1 282 ? -11.698 24.827 39.384 1.00 71.12 282 ILE A CA 1
ATOM 2284 C C . ILE A 1 282 ? -12.967 25.647 39.648 1.00 71.12 282 ILE A C 1
ATOM 2286 O O . ILE A 1 282 ? -13.063 26.330 40.661 1.00 71.12 282 ILE A O 1
ATOM 2290 N N . ARG A 1 283 ? -14.028 25.462 38.847 1.00 77.50 283 ARG A N 1
ATOM 2291 C CA . ARG A 1 283 ? -15.318 26.152 39.063 1.00 77.50 283 ARG A CA 1
ATOM 2292 C C . ARG A 1 283 ? -15.939 25.901 40.442 1.00 77.50 283 ARG A C 1
ATOM 2294 O O . ARG A 1 283 ? -16.683 26.743 40.942 1.00 77.50 283 ARG A O 1
ATOM 2301 N N . LYS A 1 284 ? -15.715 24.730 41.050 1.00 77.44 284 LYS A N 1
ATOM 2302 C CA . LYS A 1 284 ? -16.197 24.446 42.413 1.00 77.44 284 LYS A CA 1
ATOM 2303 C C . LYS A 1 284 ? -15.378 25.201 43.458 1.00 77.44 284 LYS A C 1
ATOM 2305 O O . LYS A 1 284 ? -15.974 25.729 44.395 1.00 77.44 284 LYS A O 1
ATOM 2310 N N . VAL A 1 285 ? -14.057 25.258 43.289 1.00 69.94 285 VAL A N 1
ATOM 2311 C CA . VAL A 1 285 ? -13.151 26.019 44.162 1.00 69.94 285 VAL A CA 1
ATOM 2312 C C . VAL A 1 285 ? -13.480 27.508 44.083 1.00 69.94 285 VAL A C 1
ATOM 2314 O O . VAL A 1 285 ? -13.721 28.119 45.119 1.00 69.94 285 VAL A O 1
ATOM 2317 N N . GLU A 1 286 ? -13.648 28.058 42.880 1.00 73.56 286 GLU A N 1
ATOM 2318 C CA . GLU A 1 286 ? -14.036 29.459 42.663 1.00 73.56 286 GLU A CA 1
ATOM 2319 C C . GLU A 1 286 ? -15.364 29.807 43.341 1.00 73.56 286 GLU A C 1
ATOM 2321 O O . GLU A 1 286 ? -15.463 30.805 44.051 1.00 73.56 286 GLU A O 1
ATOM 2326 N N . LYS A 1 287 ? -16.383 28.945 43.204 1.00 79.88 287 LYS A N 1
ATOM 2327 C CA . LYS A 1 287 ? -17.666 29.124 43.902 1.00 79.88 287 LYS A CA 1
ATOM 2328 C C . LYS A 1 287 ? -17.513 29.098 45.425 1.00 79.88 287 LYS A C 1
ATOM 2330 O O . LYS A 1 287 ? -18.234 29.813 46.117 1.00 79.88 287 LYS A O 1
ATOM 2335 N N . LYS A 1 288 ? -16.611 28.271 45.962 1.00 76.12 288 LYS A N 1
ATOM 2336 C CA . LYS A 1 288 ? -16.359 28.175 47.409 1.00 76.12 288 LYS A CA 1
ATOM 2337 C C . LYS A 1 288 ? -15.568 29.382 47.923 1.00 76.12 288 LYS A C 1
ATOM 2339 O O . LYS A 1 288 ? -15.874 29.870 49.006 1.00 76.12 288 LYS A O 1
ATOM 2344 N N . ALA A 1 289 ? -14.613 29.884 47.141 1.00 68.62 289 ALA A N 1
ATOM 2345 C CA . ALA A 1 289 ? -13.860 31.102 47.427 1.00 68.62 289 ALA A CA 1
ATOM 2346 C C . ALA A 1 289 ? -14.774 32.338 47.423 1.00 68.62 289 ALA A C 1
ATOM 2348 O O . ALA A 1 289 ? -14.784 33.088 48.397 1.00 68.62 289 ALA A O 1
ATOM 2349 N N . ALA A 1 290 ? -15.635 32.476 46.408 1.00 73.81 290 ALA A N 1
ATOM 2350 C CA . ALA A 1 290 ? -16.617 33.557 46.324 1.00 73.81 290 ALA A CA 1
ATOM 2351 C C . ALA A 1 290 ? -17.590 33.557 47.517 1.00 73.81 290 ALA A C 1
ATOM 2353 O O . ALA A 1 290 ? -17.821 34.597 48.125 1.00 73.81 290 ALA A O 1
ATOM 2354 N N . LYS A 1 291 ? -18.092 32.381 47.931 1.00 78.31 291 LYS A N 1
ATOM 2355 C CA . LYS A 1 291 ? -18.923 32.243 49.147 1.00 78.31 291 LYS A CA 1
ATOM 2356 C C . LYS A 1 291 ? -18.206 32.652 50.437 1.00 78.31 291 LYS A C 1
ATOM 2358 O O . LYS A 1 291 ? -18.867 32.974 51.414 1.00 78.31 291 LYS A O 1
ATOM 2363 N N . ARG A 1 292 ? -16.872 32.610 50.457 1.00 75.69 292 ARG A N 1
ATOM 2364 C CA . ARG A 1 292 ? -16.034 33.039 51.587 1.00 75.69 292 ARG A CA 1
ATOM 2365 C C . ARG A 1 292 ? -15.585 34.503 51.471 1.00 75.69 292 ARG A C 1
ATOM 2367 O O . ARG A 1 292 ? -14.739 34.924 52.251 1.00 75.69 292 ARG A O 1
ATOM 2374 N N . GLY A 1 293 ? -16.115 35.260 50.504 1.00 76.94 293 GLY A N 1
ATOM 2375 C CA . GLY A 1 293 ? -15.749 36.661 50.266 1.00 76.94 293 GLY A CA 1
ATOM 2376 C C . GLY A 1 293 ? -14.344 36.848 49.685 1.00 76.94 293 GLY A C 1
ATOM 2377 O O . GLY A 1 293 ? -13.805 37.951 49.714 1.00 76.94 293 GLY A O 1
ATOM 2378 N N . LEU A 1 294 ? -13.722 35.781 49.174 1.00 70.81 294 LEU A N 1
ATOM 2379 C CA . LEU A 1 294 ? -12.385 35.842 48.593 1.00 70.81 294 LEU A CA 1
ATOM 2380 C C . LEU A 1 294 ? -12.495 36.249 47.122 1.00 70.81 294 LEU A C 1
ATOM 2382 O O . LEU A 1 294 ? -13.262 35.662 46.354 1.00 70.81 294 LEU A O 1
ATOM 2386 N N . SER A 1 295 ? -11.711 37.251 46.722 1.00 71.88 295 SER A N 1
ATOM 2387 C CA . SER A 1 295 ? -11.634 37.676 45.324 1.00 71.88 295 SER A CA 1
ATOM 2388 C C . SER A 1 295 ? -11.035 36.557 44.476 1.00 71.88 295 SER A C 1
ATOM 2390 O O . SER A 1 295 ? -9.858 36.224 44.607 1.00 71.88 295 SER A O 1
ATOM 2392 N N . VAL A 1 296 ? -11.850 35.996 43.580 1.00 62.31 296 VAL A N 1
ATOM 2393 C CA . VAL A 1 296 ? -11.443 34.940 42.638 1.00 62.31 296 VAL A CA 1
ATOM 2394 C C . VAL A 1 296 ? -10.294 35.411 41.742 1.00 62.31 296 VAL A C 1
ATOM 2396 O O . VAL A 1 296 ? -9.398 34.631 41.434 1.00 62.31 296 VAL A O 1
ATOM 2399 N N . ARG A 1 297 ? -10.285 36.701 41.383 1.00 64.62 297 ARG A N 1
ATOM 2400 C CA . ARG A 1 297 ? -9.224 37.321 40.580 1.00 64.62 297 ARG A CA 1
ATOM 2401 C C . ARG A 1 297 ? -7.899 37.325 41.344 1.00 64.62 297 ARG A C 1
ATOM 2403 O O . ARG A 1 297 ? -6.920 36.770 40.874 1.00 64.62 297 ARG A O 1
ATOM 2410 N N . ARG A 1 298 ? -7.932 37.789 42.599 1.00 61.06 298 ARG A N 1
ATOM 2411 C CA . ARG A 1 298 ? -6.763 37.818 43.493 1.00 61.06 298 ARG A CA 1
ATOM 2412 C C . ARG A 1 298 ? -6.243 36.421 43.846 1.00 61.06 298 ARG A C 1
ATOM 2414 O O . ARG A 1 298 ? -5.076 36.290 44.178 1.00 61.06 298 ARG A O 1
ATOM 2421 N N . TRP A 1 299 ? -7.096 35.395 43.808 1.00 64.25 299 TRP A N 1
ATOM 2422 C CA . TRP A 1 299 ? -6.686 34.001 43.988 1.00 64.25 299 TRP A CA 1
ATOM 2423 C C . TRP A 1 299 ? -5.979 33.444 42.748 1.00 64.25 299 TRP A C 1
ATOM 2425 O O . TRP A 1 299 ? -4.897 32.888 42.891 1.00 64.25 299 TRP A O 1
ATOM 2435 N N . ARG A 1 300 ? -6.536 33.641 41.543 1.00 60.00 300 ARG A N 1
ATOM 2436 C CA . ARG A 1 300 ? -5.885 33.220 40.287 1.00 60.00 300 ARG A CA 1
ATOM 2437 C C . ARG A 1 300 ? -4.530 33.895 40.088 1.00 60.00 300 ARG A C 1
ATOM 2439 O O . ARG A 1 300 ? -3.567 33.216 39.767 1.00 60.00 300 ARG A O 1
ATOM 2446 N N . ASP A 1 301 ? -4.447 35.195 40.362 1.00 65.56 301 ASP A N 1
ATOM 2447 C CA . ASP A 1 301 ? -3.199 35.957 40.230 1.00 65.56 301 ASP A CA 1
ATOM 2448 C C . ASP A 1 301 ? -2.116 35.481 41.219 1.00 65.56 301 ASP A C 1
ATOM 2450 O O . ASP A 1 301 ? -0.927 35.673 40.982 1.00 65.56 301 ASP A O 1
ATOM 2454 N N . ARG A 1 302 ? -2.516 34.857 42.337 1.00 57.62 302 ARG A N 1
ATOM 2455 C CA . ARG A 1 302 ? -1.609 34.373 43.390 1.00 57.62 302 ARG A CA 1
ATOM 2456 C C . ARG A 1 302 ? -1.164 32.924 43.190 1.00 57.62 302 ARG A C 1
ATOM 2458 O O . ARG A 1 302 ? -0.191 32.519 43.813 1.00 57.62 302 ARG A O 1
ATOM 2465 N N . PHE A 1 303 ? -1.867 32.164 42.352 1.00 56.31 303 PHE A N 1
ATOM 2466 C CA . PHE A 1 303 ? -1.576 30.758 42.065 1.00 56.31 303 PHE A CA 1
ATOM 2467 C C . PHE A 1 303 ? -1.720 30.450 40.559 1.00 56.31 303 PHE A C 1
ATOM 2469 O O . PHE A 1 303 ? -2.546 29.612 40.190 1.00 56.31 303 PHE A O 1
ATOM 2476 N N . PRO A 1 304 ? -0.955 31.114 39.672 1.00 56.25 304 PRO A N 1
ATOM 2477 C CA . PRO A 1 304 ? -1.024 30.872 38.226 1.00 56.25 304 PRO A CA 1
ATOM 2478 C C . PRO A 1 304 ? -0.621 29.435 37.852 1.00 56.25 304 PRO A C 1
ATOM 2480 O O . PRO A 1 304 ? -1.166 28.858 36.915 1.00 56.25 304 PRO A O 1
ATOM 2483 N N . GLU A 1 305 ? 0.255 28.827 38.653 1.00 50.75 305 GLU A N 1
ATOM 2484 C CA . GLU A 1 305 ? 0.761 27.457 38.498 1.00 50.75 305 GLU A CA 1
ATOM 2485 C C . GLU A 1 305 ? -0.341 26.395 38.662 1.00 50.75 305 GLU A C 1
ATOM 2487 O O . GLU A 1 305 ? -0.254 25.319 38.087 1.00 50.75 305 GLU A O 1
ATOM 2492 N N . VAL A 1 306 ? -1.442 26.704 39.360 1.00 53.84 306 VAL A N 1
ATOM 2493 C CA . VAL A 1 306 ? -2.574 25.777 39.547 1.00 53.84 306 VAL A CA 1
ATOM 2494 C C . VAL A 1 306 ? -3.288 25.460 38.230 1.00 53.84 306 VAL A C 1
ATOM 2496 O O . VAL A 1 306 ? -3.857 24.379 38.103 1.00 53.84 306 VAL A O 1
ATOM 2499 N N . ASP A 1 307 ? -3.268 26.355 37.239 1.00 54.25 307 ASP A N 1
ATOM 2500 C CA . ASP A 1 307 ? -3.852 26.067 35.923 1.00 54.25 307 ASP A CA 1
ATOM 2501 C C . ASP A 1 307 ? -2.949 25.147 35.074 1.00 54.25 307 ASP A C 1
ATOM 2503 O O . ASP A 1 307 ? -3.481 24.336 34.313 1.00 54.25 307 ASP A O 1
ATOM 2507 N N . GLU A 1 308 ? -1.620 25.207 35.230 1.00 49.47 308 GLU A N 1
ATOM 2508 C CA . GLU A 1 308 ? -0.655 24.358 34.504 1.00 49.47 308 GLU A CA 1
ATOM 2509 C C . GLU A 1 308 ? -0.419 23.008 35.202 1.00 49.47 308 GLU A C 1
ATOM 2511 O O . GLU A 1 308 ? -0.571 21.952 34.585 1.00 49.47 308 GLU A O 1
ATOM 2516 N N . GLU A 1 309 ? -0.197 23.010 36.515 1.00 48.22 309 GLU A N 1
ATOM 2517 C CA . GLU A 1 309 ? 0.096 21.824 37.331 1.00 48.22 309 GLU A CA 1
ATOM 2518 C C . GLU A 1 309 ? -1.115 20.862 37.398 1.00 48.22 309 GLU A C 1
ATOM 2520 O O . GLU A 1 309 ? -0.967 19.638 37.395 1.00 48.22 309 GLU A O 1
ATOM 2525 N N . TYR A 1 310 ? -2.355 21.382 37.342 1.00 52.12 310 TYR A N 1
ATOM 2526 C CA . TYR A 1 310 ? -3.577 20.562 37.222 1.00 52.12 310 TYR A CA 1
ATOM 2527 C C . TYR A 1 310 ? -3.768 19.950 35.825 1.00 52.12 310 TYR A C 1
ATOM 2529 O O . TYR A 1 310 ? -4.530 18.985 35.679 1.00 52.12 310 TYR A O 1
ATOM 2537 N N . LEU A 1 311 ? -3.148 20.524 34.789 1.00 42.69 311 LEU A N 1
ATOM 2538 C CA . LEU A 1 311 ? -3.162 19.985 33.429 1.00 42.69 311 LEU A CA 1
ATOM 2539 C C . LEU A 1 311 ? -2.067 18.925 33.246 1.00 42.69 311 LEU A C 1
ATOM 2541 O O . LEU A 1 311 ? -2.347 17.906 32.612 1.00 42.69 311 LEU A O 1
ATOM 2545 N N . GLU A 1 312 ? -0.895 19.116 33.857 1.00 45.28 312 GLU A N 1
ATOM 2546 C CA . GLU A 1 312 ? 0.237 18.176 33.843 1.00 45.28 312 GLU A CA 1
ATOM 2547 C C . GLU A 1 312 ? 0.030 16.953 34.750 1.00 45.28 312 GLU A C 1
ATOM 2549 O O . GLU A 1 312 ? 0.137 15.816 34.291 1.00 45.28 312 GLU A O 1
ATOM 2554 N N . ALA A 1 313 ? -0.426 17.123 35.998 1.00 46.94 313 ALA A N 1
ATOM 2555 C CA . ALA A 1 313 ? -0.752 15.988 36.880 1.00 46.94 313 ALA A CA 1
ATOM 2556 C C . ALA A 1 313 ? -1.862 15.079 36.311 1.00 46.94 313 ALA A C 1
ATOM 2558 O O . ALA A 1 313 ? -2.107 13.962 36.775 1.00 46.94 313 ALA A O 1
ATOM 2559 N N . ALA A 1 314 ? -2.583 15.567 35.304 1.00 41.47 314 ALA A N 1
ATOM 2560 C CA . ALA A 1 314 ? -3.684 14.874 34.675 1.00 41.47 314 ALA A CA 1
ATOM 2561 C C . ALA A 1 314 ? -3.357 14.348 33.257 1.00 41.47 314 ALA A C 1
ATOM 2563 O O . ALA A 1 314 ? -4.163 13.587 32.706 1.00 41.47 314 ALA A O 1
ATOM 2564 N N . SER A 1 315 ? -2.184 14.687 32.700 1.00 39.66 315 SER A N 1
ATOM 2565 C CA . SER A 1 315 ? -1.632 14.133 31.452 1.00 39.66 315 SER A CA 1
ATOM 2566 C C . SER A 1 315 ? -0.810 12.851 31.658 1.00 39.66 315 SER A C 1
ATOM 2568 O O . SER A 1 315 ? -0.613 12.120 30.690 1.00 39.66 315 SER A O 1
ATOM 2570 N N . GLY A 1 316 ? -0.468 12.490 32.903 1.00 35.97 316 GLY A N 1
ATOM 2571 C CA . GLY A 1 316 ? -0.061 11.126 33.270 1.00 35.97 316 GLY A CA 1
ATOM 2572 C C . GLY A 1 316 ? 1.360 10.941 33.799 1.00 35.97 316 GLY A C 1
ATOM 2573 O O . GLY A 1 316 ? 1.740 9.792 34.013 1.00 35.97 316 GLY A O 1
ATOM 2574 N N . GLU A 1 317 ? 2.119 12.005 34.057 1.00 35.81 317 GLU A N 1
ATOM 2575 C CA . GLU A 1 317 ? 3.395 11.877 34.771 1.00 35.81 317 GLU A CA 1
ATOM 2576 C C . GLU A 1 317 ? 3.224 12.048 36.291 1.00 35.81 317 GLU A C 1
ATOM 2578 O O . GLU A 1 317 ? 2.406 12.857 36.743 1.00 35.81 317 GLU A O 1
ATOM 2583 N N . PRO A 1 318 ? 3.954 11.271 37.114 1.00 31.44 318 PRO A N 1
ATOM 2584 C CA . PRO A 1 318 ? 3.938 11.439 38.556 1.00 31.44 318 PRO A CA 1
ATOM 2585 C C . PRO A 1 318 ? 4.794 12.654 38.925 1.00 31.44 318 PRO A C 1
ATOM 2587 O O . PRO A 1 318 ? 6.020 12.595 38.872 1.00 31.44 318 PRO A O 1
ATOM 2590 N N . ILE A 1 319 ? 4.156 13.745 39.348 1.00 37.75 319 ILE A N 1
ATOM 2591 C CA . ILE A 1 319 ? 4.883 14.860 39.960 1.00 37.75 319 ILE A CA 1
ATOM 2592 C C . ILE A 1 319 ? 5.373 14.398 41.339 1.00 37.75 319 ILE A C 1
ATOM 2594 O O . ILE A 1 319 ? 4.590 14.181 42.268 1.00 37.75 319 ILE A O 1
ATOM 2598 N N . LEU A 1 320 ? 6.688 14.205 41.450 1.00 31.77 320 LEU A N 1
ATOM 2599 C CA . LEU A 1 320 ? 7.396 14.097 42.719 1.00 31.77 320 LEU A CA 1
ATOM 2600 C C . LEU A 1 320 ? 7.373 15.467 43.405 1.00 31.77 320 LEU A C 1
ATOM 2602 O O . LEU A 1 320 ? 7.765 16.468 42.817 1.00 31.77 320 LEU A O 1
ATOM 2606 N N . TYR A 1 321 ? 6.889 15.464 44.648 1.00 33.72 321 TYR A N 1
ATOM 2607 C CA . TYR A 1 321 ? 6.863 16.553 45.628 1.00 33.72 321 TYR A CA 1
ATOM 2608 C C . TYR A 1 321 ? 7.773 17.757 45.334 1.00 33.72 321 TYR A C 1
ATOM 2610 O O . TYR A 1 321 ? 8.998 17.638 45.380 1.00 33.72 321 TYR A O 1
ATOM 2618 N N . VAL A 1 322 ? 7.174 18.948 45.232 1.00 32.38 322 VAL A N 1
ATOM 2619 C CA . VAL A 1 322 ? 7.899 20.211 45.410 1.00 32.38 322 VAL A CA 1
ATOM 2620 C C . VAL A 1 322 ? 7.732 20.695 46.848 1.00 32.38 322 VAL A C 1
ATOM 2622 O O . VAL A 1 322 ? 6.637 20.850 47.390 1.00 32.38 322 VAL A O 1
ATOM 2625 N N . ARG A 1 323 ? 8.884 20.886 47.486 1.00 33.97 323 ARG A N 1
ATOM 2626 C CA . ARG A 1 323 ? 9.080 21.417 48.832 1.00 33.97 323 ARG A CA 1
ATOM 2627 C C . ARG A 1 323 ? 8.667 22.890 48.828 1.00 33.97 323 ARG A C 1
ATOM 2629 O O . ARG A 1 323 ? 9.199 23.662 48.039 1.00 33.97 323 ARG A O 1
ATOM 2636 N N . SER A 1 324 ? 7.758 23.279 49.721 1.00 33.53 324 SER A N 1
ATOM 2637 C CA . SER A 1 324 ? 7.318 24.667 49.888 1.00 33.53 324 SER A CA 1
ATOM 2638 C C . SER A 1 324 ? 8.520 25.599 50.101 1.00 33.53 324 SER A C 1
ATOM 2640 O O . SER A 1 324 ? 9.116 25.606 51.184 1.00 33.53 324 SER A O 1
ATOM 2642 N N . SER A 1 325 ? 8.889 26.385 49.089 1.00 35.22 325 SER A N 1
ATOM 2643 C CA . SER A 1 325 ? 9.820 27.497 49.263 1.00 35.22 325 SER A CA 1
ATOM 2644 C C . SER A 1 325 ? 9.100 28.601 50.028 1.00 35.22 325 SER A C 1
ATOM 2646 O O . SER A 1 325 ? 8.016 29.047 49.652 1.00 35.22 325 SER A O 1
ATOM 2648 N N . GLY A 1 326 ? 9.675 28.968 51.169 1.00 43.09 326 GLY A N 1
ATOM 2649 C CA . GLY A 1 326 ? 8.997 29.717 52.211 1.00 43.09 326 GLY A CA 1
ATOM 2650 C C . GLY A 1 326 ? 8.560 31.119 51.798 1.00 43.09 326 GLY A C 1
ATOM 2651 O O . GLY A 1 326 ? 9.366 31.931 51.363 1.00 43.09 326 GLY A O 1
ATOM 2652 N N . ARG A 1 327 ? 7.287 31.416 52.065 1.00 38.19 327 ARG A N 1
ATOM 2653 C CA . ARG A 1 327 ? 6.806 32.664 52.679 1.00 38.19 327 ARG A CA 1
ATOM 2654 C C . ARG A 1 327 ? 5.407 32.393 53.235 1.00 38.19 327 ARG A C 1
ATOM 2656 O O . ARG A 1 327 ? 4.441 32.253 52.494 1.00 38.19 327 ARG A O 1
ATOM 2663 N N . ARG A 1 328 ? 5.326 32.246 54.561 1.00 46.03 328 ARG A N 1
ATOM 2664 C CA . ARG A 1 328 ? 4.077 32.043 55.306 1.00 46.03 328 ARG A CA 1
ATOM 2665 C C . ARG A 1 328 ? 3.277 33.343 55.330 1.00 46.03 328 ARG A C 1
ATOM 2667 O O . ARG A 1 328 ? 3.471 34.139 56.236 1.00 46.03 328 ARG A O 1
ATOM 2674 N N . GLU A 1 329 ? 2.333 33.510 54.408 1.00 41.62 329 GLU A N 1
ATOM 2675 C CA . GLU A 1 329 ? 1.191 34.403 54.627 1.00 41.62 329 GLU A CA 1
ATOM 2676 C C . GLU A 1 329 ? -0.110 33.827 54.041 1.00 41.62 329 GLU A C 1
ATOM 2678 O O . GLU A 1 329 ? -0.313 33.791 52.827 1.00 41.62 329 GLU A O 1
ATOM 2683 N N . SER A 1 330 ? -1.033 33.498 54.959 1.00 46.53 330 SER A N 1
ATOM 2684 C CA . SER A 1 330 ? -2.450 33.116 54.795 1.00 46.53 330 SER A CA 1
ATOM 2685 C C . SER A 1 330 ? -2.794 31.614 54.699 1.00 46.53 330 SER A C 1
ATOM 2687 O O . SER A 1 330 ? -3.130 31.103 53.629 1.00 46.53 330 SER A O 1
ATOM 2689 N N . SER A 1 331 ? -2.964 30.985 55.871 1.00 53.00 331 SER A N 1
ATOM 2690 C CA . SER A 1 331 ? -3.481 29.610 56.054 1.00 53.00 331 SER A CA 1
ATOM 2691 C C . SER A 1 331 ? -4.823 29.322 55.348 1.00 53.00 331 SER A C 1
ATOM 2693 O O . SER A 1 331 ? -5.107 28.185 54.990 1.00 53.00 331 SER A O 1
ATOM 2695 N N . LYS A 1 332 ? -5.654 30.342 55.079 1.00 49.50 332 LYS A N 1
ATOM 2696 C CA . LYS A 1 332 ? -6.962 30.167 54.414 1.00 49.50 332 LYS A CA 1
ATOM 2697 C C . LYS A 1 332 ? -6.870 29.779 52.931 1.00 49.50 332 LYS A C 1
ATOM 2699 O O . LYS A 1 332 ? -7.850 29.262 52.391 1.00 49.50 332 LYS A O 1
ATOM 2704 N N . TYR A 1 333 ? -5.749 30.068 52.266 1.00 45.81 333 TYR A N 1
ATOM 2705 C CA . TYR A 1 333 ? -5.541 29.719 50.856 1.00 45.81 333 TYR A CA 1
ATOM 2706 C C . TYR A 1 333 ? -4.871 28.350 50.701 1.00 45.81 333 TYR A C 1
ATOM 2708 O O . TYR A 1 333 ? -5.258 27.611 49.795 1.00 45.81 333 TYR A O 1
ATOM 2716 N N . ASP A 1 334 ? -4.002 27.970 51.641 1.00 54.09 334 ASP A N 1
ATOM 2717 C CA . ASP A 1 334 ? -3.423 26.622 51.730 1.00 54.09 334 ASP A CA 1
ATOM 2718 C C . ASP A 1 334 ? -4.517 25.563 51.914 1.00 54.09 334 ASP A C 1
ATOM 2720 O O . ASP A 1 334 ? -4.512 24.535 51.242 1.00 54.09 334 ASP A O 1
ATOM 2724 N N . ASP A 1 335 ? -5.541 25.856 52.723 1.00 55.62 335 ASP A N 1
ATOM 2725 C CA . ASP A 1 335 ? -6.709 24.983 52.880 1.00 55.62 335 ASP A CA 1
ATOM 2726 C C . ASP A 1 335 ? -7.470 24.762 51.564 1.00 55.62 335 ASP A C 1
ATOM 2728 O O . ASP A 1 335 ? -8.016 23.687 51.336 1.00 55.62 335 ASP A O 1
ATOM 2732 N N . LEU A 1 336 ? -7.552 25.770 50.687 1.00 51.66 336 LEU A N 1
ATOM 2733 C CA . LEU A 1 336 ? -8.246 25.650 49.399 1.00 51.66 336 LEU A CA 1
ATOM 2734 C C . LEU A 1 336 ? -7.402 24.900 48.362 1.00 51.66 336 LEU A C 1
ATOM 2736 O O . LEU A 1 336 ? -7.966 24.112 47.599 1.00 51.66 336 LEU A O 1
ATOM 2740 N N . TYR A 1 337 ? -6.084 25.115 48.364 1.00 55.38 337 TYR A N 1
ATOM 2741 C CA . TYR A 1 337 ? -5.130 24.380 47.532 1.00 55.38 337 TYR A CA 1
ATOM 2742 C C . TYR A 1 337 ? -5.110 22.890 47.916 1.00 55.38 337 TYR A C 1
ATOM 2744 O O . TYR A 1 337 ? -5.364 22.029 47.070 1.00 55.38 337 TYR A O 1
ATOM 2752 N N . ASN A 1 338 ? -4.981 22.586 49.213 1.00 59.66 338 ASN A N 1
ATOM 2753 C CA . ASN A 1 338 ? -5.007 21.221 49.744 1.00 59.66 338 ASN A CA 1
ATOM 2754 C C . ASN A 1 338 ? -6.350 20.520 49.490 1.00 59.66 338 ASN A C 1
ATOM 2756 O O . ASN A 1 338 ? -6.369 19.362 49.083 1.00 59.66 338 ASN A O 1
ATOM 2760 N N . LEU A 1 339 ? -7.485 21.220 49.619 1.00 57.50 339 LEU A N 1
ATOM 2761 C CA . LEU A 1 339 ? -8.803 20.648 49.310 1.00 57.50 339 LEU A CA 1
ATOM 2762 C C . LEU A 1 339 ? -8.972 20.322 47.813 1.00 57.50 339 LEU A C 1
ATOM 2764 O O . LEU A 1 339 ? -9.683 19.379 47.450 1.00 57.50 339 LEU A O 1
ATOM 2768 N N . GLY A 1 340 ? -8.352 21.118 46.936 1.00 56.38 340 GLY A N 1
ATOM 2769 C CA . GLY A 1 340 ? -8.303 20.865 45.497 1.00 56.38 340 GLY A CA 1
ATOM 2770 C C . GLY A 1 340 ? -7.492 19.609 45.167 1.00 56.38 340 GLY A C 1
ATOM 2771 O O . GLY A 1 340 ? -7.998 18.721 44.469 1.00 56.38 340 GLY A O 1
ATOM 2772 N N . LEU A 1 341 ? -6.296 19.489 45.753 1.00 55.66 341 LEU A N 1
ATOM 2773 C CA . LEU A 1 341 ? -5.420 18.322 45.616 1.00 55.66 341 LEU A CA 1
ATOM 2774 C C . LEU A 1 341 ? -6.049 17.047 46.200 1.00 55.66 341 LEU A C 1
ATOM 2776 O O . LEU A 1 341 ? -6.060 16.005 45.542 1.00 55.66 341 LEU A O 1
ATOM 2780 N N . GLU A 1 342 ? -6.671 17.122 47.380 1.00 56.66 342 GLU A N 1
ATOM 2781 C CA . GLU A 1 342 ? -7.368 15.991 48.005 1.00 56.66 342 GLU A CA 1
ATOM 2782 C C . GLU A 1 342 ? -8.552 15.495 47.169 1.00 56.66 342 GLU A C 1
ATOM 2784 O O . GLU A 1 342 ? -8.756 14.286 47.025 1.00 56.66 342 GLU A O 1
ATOM 2789 N N . TYR A 1 343 ? -9.339 16.401 46.578 1.00 54.81 343 TYR A N 1
ATOM 2790 C CA . TYR A 1 343 ? -10.458 16.014 45.718 1.00 54.81 343 TYR A CA 1
ATOM 2791 C C . TYR A 1 343 ? -9.980 15.258 44.469 1.00 54.81 343 TYR A C 1
ATOM 2793 O O . TYR A 1 343 ? -10.621 14.283 44.056 1.00 54.81 343 TYR A O 1
ATOM 2801 N N . ILE A 1 344 ? -8.850 15.669 43.883 1.00 52.03 344 ILE A N 1
ATOM 2802 C CA . ILE A 1 344 ? -8.234 14.994 42.734 1.00 52.03 344 ILE A CA 1
ATOM 2803 C C . ILE A 1 344 ? -7.670 13.638 43.146 1.00 52.03 344 ILE A C 1
ATOM 2805 O O . ILE A 1 344 ? -8.036 12.631 42.533 1.00 52.03 344 ILE A O 1
ATOM 2809 N N . ALA A 1 345 ? -6.879 13.588 44.219 1.00 51.62 345 ALA A N 1
ATOM 2810 C CA . ALA A 1 345 ? -6.292 12.357 44.739 1.00 51.62 345 ALA A CA 1
ATOM 2811 C C . ALA A 1 345 ? -7.369 11.315 45.090 1.00 51.62 345 ALA A C 1
ATOM 2813 O O . ALA A 1 345 ? -7.259 10.146 44.715 1.00 51.62 345 ALA A O 1
ATOM 2814 N N . LYS A 1 346 ? -8.473 11.734 45.724 1.00 52.34 346 LYS A N 1
ATOM 2815 C CA . LYS A 1 346 ? -9.594 10.850 46.089 1.00 52.34 346 LYS A CA 1
ATOM 2816 C C . LYS A 1 346 ? -10.333 10.306 44.860 1.00 52.34 346 LYS A C 1
ATOM 2818 O O . LYS A 1 346 ? -10.741 9.145 44.848 1.00 52.34 346 LYS A O 1
ATOM 2823 N N . LYS A 1 347 ? -10.468 11.104 43.793 1.00 53.25 347 LYS A N 1
ATOM 2824 C CA . LYS A 1 347 ? -11.061 10.672 42.511 1.00 53.25 347 LYS A CA 1
ATOM 2825 C C . LYS A 1 347 ? -10.137 9.781 41.678 1.00 53.25 347 LYS A C 1
ATOM 2827 O O . LYS A 1 347 ? -10.647 8.967 40.909 1.00 53.25 347 LYS A O 1
ATOM 2832 N N . TRP A 1 348 ? -8.821 9.943 41.807 1.00 47.03 348 TRP A N 1
ATOM 2833 C CA . TRP A 1 348 ? -7.817 9.105 41.148 1.00 47.03 348 TRP A CA 1
ATOM 2834 C C . TRP A 1 348 ? -7.702 7.733 41.822 1.00 47.03 348 TRP A C 1
ATOM 2836 O O . TRP A 1 348 ? -7.806 6.710 41.147 1.00 47.03 348 TRP A O 1
ATOM 2846 N N . ARG A 1 349 ? -7.627 7.687 43.161 1.00 44.81 349 ARG A N 1
ATOM 2847 C CA . ARG A 1 349 ? -7.613 6.426 43.929 1.00 44.81 349 ARG A CA 1
ATOM 2848 C C . ARG A 1 349 ? -8.864 5.576 43.692 1.00 44.81 349 ARG A C 1
ATOM 2850 O O . ARG A 1 349 ? -8.749 4.371 43.517 1.00 44.81 349 ARG A O 1
ATOM 2857 N N . SER A 1 350 ? -10.043 6.195 43.553 1.00 42.31 350 SER A N 1
ATOM 2858 C CA . SER A 1 350 ? -11.286 5.465 43.241 1.00 42.31 350 SER A CA 1
ATOM 2859 C C . SER A 1 350 ? -11.326 4.851 41.830 1.00 42.31 350 SER A C 1
ATOM 2861 O O . SER A 1 350 ? -12.310 4.194 41.490 1.00 42.31 350 SER A O 1
ATOM 2863 N N . LYS A 1 351 ? -10.344 5.149 40.971 1.00 45.66 351 LYS A N 1
ATOM 2864 C CA . LYS A 1 351 ? -10.227 4.610 39.610 1.00 45.66 351 LYS A CA 1
ATOM 2865 C C . LYS A 1 351 ? -9.127 3.566 39.461 1.00 45.66 351 LYS A C 1
ATOM 2867 O O . LYS A 1 351 ? -9.239 2.771 38.549 1.00 45.66 351 LYS A O 1
ATOM 2872 N N . LEU A 1 352 ? -8.100 3.579 40.312 1.00 37.88 352 LEU A N 1
ATOM 2873 C CA . LEU A 1 352 ? -7.059 2.542 40.339 1.00 37.88 352 LEU A CA 1
ATOM 2874 C C . LEU A 1 352 ? -7.536 1.242 41.014 1.00 37.88 352 LEU A C 1
ATOM 2876 O O . LEU A 1 352 ? -6.896 0.211 40.876 1.00 37.88 352 LEU A O 1
ATOM 2880 N N . GLN A 1 353 ? -8.656 1.293 41.741 1.00 36.66 353 GLN A N 1
ATOM 2881 C CA . GLN A 1 353 ? -9.282 0.146 42.413 1.00 36.66 353 GLN A CA 1
ATOM 2882 C C . GLN A 1 353 ? -10.424 -0.505 41.602 1.00 36.66 353 GLN A C 1
ATOM 2884 O O . GLN A 1 353 ? -11.207 -1.276 42.152 1.00 36.66 353 GLN A O 1
ATOM 2889 N N . ARG A 1 354 ? -10.563 -0.173 40.315 1.00 36.62 354 ARG A N 1
ATOM 2890 C CA . ARG A 1 354 ? -11.468 -0.821 39.352 1.00 36.62 354 ARG A CA 1
ATOM 2891 C C . ARG A 1 354 ? -10.692 -1.115 38.086 1.00 36.62 354 ARG A C 1
ATOM 2893 O O . ARG A 1 354 ? -11.030 -2.127 37.445 1.00 36.62 354 ARG A O 1
#

Secondary structure (DSSP, 8-state):
-PPP-S--PPP-GGGGS-TTSSSSSSGGGGSEEEEEEEEE-SSGGGHHHHHHHHHHHTT--EEEEE---TTT-TTHHHHHHH-EEEEEEEESSHHHHHHHHHHHTT-EETTEEPEEEESSS--B--GGGEEEEEEPTT-TT--HHHHHHHHHHHTTGGG--EEEEEEEETTEEEEEESSHHHHHHHHHHHTT-TTEEEE---TT-BSSS--HHHHHHHHHHHHHH-GGGGG----HHHHHHHHTT-------GGGS----GGGHHHHHHHHHHHHHHHHHHHHHHHHHHHHTT--HHHHHTT-THHHHHHHHTTTT---------S----HHHHHHHHHHHHHHHHHHHHHHT-